Protein AF-M0ME20-F1 (afdb_monomer)

Mean predicted aligned error: 11.48 Å

InterPro domains:
  IPR049251 Domain of unknown function DUF6884 [PF21818] (11-166)

Structure (mmCIF, N/CA/C/O backbone):
data_AF-M0ME20-F1
#
_entry.id   AF-M0ME20-F1
#
loop_
_atom_site.group_PDB
_atom_site.id
_atom_site.type_symbol
_atom_site.label_atom_id
_atom_site.label_alt_id
_atom_site.label_comp_id
_atom_site.label_asym_id
_atom_site.label_entity_id
_atom_site.label_seq_id
_atom_site.pdbx_PDB_ins_code
_atom_site.Cartn_x
_atom_site.Cartn_y
_atom_site.Cartn_z
_atom_site.occupancy
_atom_site.B_iso_or_equiv
_atom_site.auth_seq_id
_atom_site.auth_comp_id
_atom_site.auth_asym_id
_atom_site.auth_atom_id
_atom_site.pdbx_PDB_model_num
ATOM 1 N N . MET A 1 1 ? -28.579 -17.879 6.505 1.00 38.59 1 MET A N 1
ATOM 2 C CA . MET A 1 1 ? -27.105 -17.838 6.491 1.00 38.59 1 MET A CA 1
ATOM 3 C C . MET A 1 1 ? -26.727 -16.600 7.269 1.00 38.59 1 MET A C 1
ATOM 5 O O . MET A 1 1 ? -27.310 -15.562 6.978 1.00 38.59 1 MET A O 1
ATOM 9 N N . SER A 1 2 ? -25.891 -16.722 8.303 1.00 47.97 2 SER A N 1
ATOM 10 C CA . SER A 1 2 ? -25.304 -15.519 8.900 1.00 47.97 2 SER A CA 1
ATOM 11 C C . SER A 1 2 ? -24.392 -14.916 7.843 1.00 47.97 2 SER A C 1
ATOM 13 O O . SER A 1 2 ? -23.660 -15.668 7.202 1.00 47.97 2 SER A O 1
ATOM 15 N N . GLN A 1 3 ? -24.475 -13.610 7.615 1.00 53.59 3 GLN A N 1
ATOM 16 C CA . GLN A 1 3 ? -23.388 -12.931 6.920 1.00 53.59 3 GLN A CA 1
ATOM 17 C C . GLN A 1 3 ? -22.253 -12.871 7.938 1.00 53.59 3 GLN A C 1
ATOM 19 O O . GLN A 1 3 ? -22.462 -12.335 9.026 1.00 53.59 3 GLN A O 1
ATOM 24 N N . THR A 1 4 ? -21.118 -13.501 7.642 1.00 63.12 4 THR A N 1
ATOM 25 C CA . THR A 1 4 ? -19.897 -13.270 8.416 1.00 63.12 4 THR A CA 1
ATOM 26 C C . THR A 1 4 ? -19.524 -11.808 8.211 1.00 63.12 4 THR A C 1
ATOM 28 O O . THR A 1 4 ? -19.475 -11.346 7.070 1.00 63.12 4 THR A O 1
ATOM 31 N N . GLU A 1 5 ? -19.348 -11.062 9.296 1.00 77.12 5 GLU A N 1
ATOM 32 C CA . GLU A 1 5 ? -18.933 -9.666 9.210 1.00 77.12 5 GLU A CA 1
ATOM 33 C C . GLU A 1 5 ? -17.479 -9.651 8.712 1.00 77.12 5 GLU A C 1
ATOM 35 O O . GLU A 1 5 ? -16.600 -10.217 9.352 1.00 77.12 5 GLU A O 1
ATOM 40 N N . ARG A 1 6 ? -17.242 -9.094 7.516 1.00 83.69 6 ARG A N 1
ATOM 41 C CA . ARG A 1 6 ? -15.898 -8.966 6.935 1.00 83.69 6 ARG A CA 1
ATOM 42 C C . ARG A 1 6 ? -15.192 -7.777 7.595 1.00 83.69 6 ARG A C 1
ATOM 44 O O . ARG A 1 6 ? -15.559 -6.631 7.336 1.00 83.69 6 ARG A O 1
ATOM 51 N N . THR A 1 7 ? -14.220 -8.049 8.458 1.00 89.25 7 THR A N 1
ATOM 52 C CA . THR A 1 7 ? -13.581 -7.061 9.351 1.00 89.25 7 THR A CA 1
ATOM 53 C C . THR A 1 7 ? -12.099 -6.830 9.064 1.00 89.25 7 THR A C 1
ATOM 55 O O . THR A 1 7 ? -11.618 -5.725 9.311 1.00 89.25 7 THR A O 1
ATOM 58 N N . GLU A 1 8 ? -11.383 -7.806 8.492 1.00 94.00 8 GLU A N 1
ATOM 59 C CA . GLU A 1 8 ? -9.928 -7.705 8.313 1.00 94.00 8 GLU A CA 1
ATOM 60 C C . GLU A 1 8 ? -9.544 -6.599 7.310 1.00 94.00 8 GLU A C 1
ATOM 62 O O . GLU A 1 8 ? -10.038 -6.541 6.176 1.00 94.00 8 GLU A O 1
ATOM 67 N N . THR A 1 9 ? -8.628 -5.725 7.730 1.00 96.19 9 THR A N 1
ATOM 68 C CA . THR A 1 9 ? -8.098 -4.589 6.973 1.00 96.19 9 THR A CA 1
ATOM 69 C C . THR A 1 9 ? -6.652 -4.847 6.539 1.00 96.19 9 THR A C 1
ATOM 71 O O . THR A 1 9 ? -5.738 -4.992 7.354 1.00 96.19 9 THR A O 1
ATOM 74 N N . THR A 1 10 ? -6.421 -4.849 5.224 1.00 96.94 10 THR A N 1
ATOM 75 C CA . THR A 1 10 ? -5.081 -4.891 4.614 1.00 96.94 10 THR A CA 1
ATOM 76 C C . THR A 1 10 ? -4.660 -3.495 4.142 1.00 96.94 10 THR A C 1
ATOM 78 O O . THR A 1 10 ? -5.413 -2.821 3.445 1.00 96.94 10 THR A O 1
ATOM 81 N N . VAL A 1 11 ? -3.441 -3.049 4.453 1.00 98.44 11 VAL A N 1
ATOM 82 C CA . VAL A 1 11 ? -2.916 -1.745 3.995 1.00 98.44 11 VAL A CA 1
ATOM 83 C C . VAL A 1 11 ? -1.743 -1.930 3.026 1.00 98.44 11 VAL A C 1
ATOM 85 O O . VAL A 1 11 ? -0.746 -2.572 3.354 1.00 98.44 11 VAL A O 1
ATOM 88 N N . LEU A 1 12 ? -1.821 -1.336 1.831 1.00 98.06 12 LEU A N 1
ATOM 89 C CA . LEU A 1 12 ? -0.737 -1.348 0.842 1.00 98.06 12 LEU A CA 1
ATOM 90 C C . LEU A 1 12 ? -0.057 0.023 0.782 1.00 98.06 12 LEU A C 1
ATOM 92 O O . LEU A 1 12 ? -0.640 1.014 0.343 1.00 98.06 12 LEU A O 1
ATOM 96 N N . VAL A 1 13 ? 1.201 0.096 1.219 1.00 98.00 13 VAL A N 1
ATOM 97 C CA . VAL A 1 13 ? 1.956 1.351 1.334 1.00 98.00 13 VAL A CA 1
ATOM 98 C C . VAL A 1 13 ? 2.896 1.527 0.144 1.00 98.00 13 VAL A C 1
ATOM 100 O O . VAL A 1 13 ? 3.892 0.821 0.033 1.00 98.00 13 VAL A O 1
ATOM 103 N N . GLY A 1 14 ? 2.644 2.515 -0.720 1.00 96.06 14 GLY A N 1
ATOM 104 C CA . GLY A 1 14 ? 3.546 2.842 -1.835 1.00 96.06 14 GLY A CA 1
ATOM 105 C C . GLY A 1 14 ? 4.965 3.178 -1.359 1.00 96.06 14 GLY A C 1
ATOM 106 O O . GLY A 1 14 ? 5.128 3.977 -0.427 1.00 96.06 14 GLY A O 1
ATOM 107 N N . CYS A 1 15 ? 5.982 2.586 -1.990 1.00 91.94 15 CYS A N 1
ATOM 108 C CA . CYS A 1 15 ? 7.374 2.709 -1.560 1.00 91.94 15 CYS A CA 1
ATOM 109 C C . CYS A 1 15 ? 7.922 4.150 -1.636 1.00 91.94 15 CYS A C 1
ATOM 111 O O . CYS A 1 15 ? 7.434 4.995 -2.389 1.00 91.94 15 CYS A O 1
ATOM 113 N N . GLY A 1 16 ? 8.955 4.444 -0.841 1.00 88.69 16 GLY A N 1
ATOM 114 C CA . GLY A 1 16 ? 9.603 5.760 -0.791 1.00 88.69 16 GLY A CA 1
ATOM 115 C C . GLY A 1 16 ? 10.781 5.917 -1.761 1.00 88.69 16 GLY A C 1
ATOM 116 O O . GLY A 1 16 ? 11.438 4.943 -2.134 1.00 88.69 16 GLY A O 1
ATOM 117 N N . ALA A 1 17 ? 11.085 7.164 -2.132 1.00 88.81 17 ALA A N 1
ATOM 118 C CA . ALA A 1 17 ? 12.293 7.498 -2.890 1.00 88.81 17 ALA A CA 1
ATOM 119 C C . ALA A 1 17 ? 13.554 7.396 -2.012 1.00 88.81 17 ALA A C 1
ATOM 121 O O . ALA A 1 17 ? 14.473 6.646 -2.343 1.00 88.81 17 ALA A O 1
ATOM 122 N N . GLU A 1 18 ? 13.560 8.097 -0.871 1.00 91.62 18 GLU A N 1
ATOM 123 C CA . GLU A 1 18 ? 14.653 8.096 0.110 1.00 91.62 18 GLU A CA 1
ATOM 124 C C . GLU A 1 18 ? 14.764 6.739 0.817 1.00 91.62 18 GLU A C 1
ATOM 126 O O . GLU A 1 18 ? 13.768 6.233 1.346 1.00 91.62 18 GLU A O 1
ATOM 131 N N . LYS A 1 19 ? 15.970 6.155 0.833 1.00 93.62 19 LYS A N 1
ATOM 132 C CA . LYS A 1 19 ? 16.239 4.818 1.381 1.00 93.62 19 LYS A CA 1
ATOM 133 C C . LYS A 1 19 ? 17.525 4.779 2.211 1.00 93.62 19 LYS A C 1
ATOM 135 O O . LYS A 1 19 ? 18.442 5.568 1.996 1.00 93.62 19 LYS A O 1
ATOM 140 N N . GLN A 1 20 ? 17.606 3.814 3.124 1.00 94.94 20 GLN A N 1
ATOM 141 C CA . GLN A 1 20 ? 18.818 3.479 3.873 1.00 94.94 20 GLN A CA 1
ATOM 142 C C . GLN A 1 20 ? 19.947 3.004 2.949 1.00 94.94 20 GLN A C 1
ATOM 144 O O . GLN A 1 20 ? 19.710 2.382 1.920 1.00 94.94 20 GLN A O 1
ATOM 149 N N . ASN A 1 21 ? 21.199 3.206 3.362 1.00 94.19 21 ASN A N 1
ATOM 150 C CA . ASN A 1 21 ? 22.380 2.826 2.571 1.00 94.19 21 ASN A CA 1
ATOM 151 C C . ASN A 1 21 ? 22.796 1.344 2.713 1.00 94.19 21 ASN A C 1
ATOM 153 O O . ASN A 1 21 ? 23.845 0.946 2.207 1.00 94.19 21 ASN A O 1
ATOM 157 N N . SER A 1 22 ? 22.031 0.519 3.435 1.00 93.75 22 SER A N 1
ATOM 158 C CA . SER A 1 22 ? 22.386 -0.873 3.746 1.00 93.75 22 SER A CA 1
ATOM 159 C C . SER A 1 22 ? 21.154 -1.793 3.836 1.00 93.75 22 SER A C 1
ATOM 161 O O . SER A 1 22 ? 20.034 -1.298 3.970 1.00 93.75 22 SER A O 1
ATOM 163 N N . PRO A 1 23 ? 21.320 -3.132 3.740 1.00 95.19 23 PRO A N 1
ATOM 164 C CA . PRO A 1 23 ? 20.192 -4.065 3.716 1.00 95.19 23 PRO A CA 1
ATOM 165 C C . PRO A 1 23 ? 19.496 -4.189 5.079 1.00 95.19 23 PRO A C 1
ATOM 167 O O . PRO A 1 23 ? 20.094 -4.680 6.046 1.00 95.19 23 PRO A O 1
ATOM 170 N N . THR A 1 24 ? 18.219 -3.817 5.125 1.00 96.31 24 THR A N 1
ATOM 171 C CA . THR A 1 24 ? 17.404 -3.633 6.340 1.00 96.31 24 THR A CA 1
ATOM 172 C C . THR A 1 24 ? 15.967 -4.146 6.099 1.00 96.31 24 THR A C 1
ATOM 174 O O . THR A 1 24 ? 15.623 -4.369 4.936 1.00 96.31 24 THR A O 1
ATOM 177 N N . PRO A 1 25 ? 15.119 -4.384 7.121 1.00 97.19 25 PRO A N 1
ATOM 178 C CA . PRO A 1 25 ? 13.713 -4.738 6.900 1.00 97.19 25 PRO A CA 1
ATOM 179 C C . PRO A 1 25 ? 12.978 -3.684 6.060 1.00 97.19 25 PRO A C 1
ATOM 181 O O . PRO A 1 25 ? 13.213 -2.488 6.228 1.00 97.19 25 PRO A O 1
ATOM 184 N N . ALA A 1 26 ? 12.080 -4.099 5.167 1.00 96.00 26 ALA A N 1
ATOM 185 C CA . ALA A 1 26 ? 11.414 -3.218 4.205 1.00 96.00 26 ALA A CA 1
ATOM 186 C C . ALA A 1 26 ? 10.667 -2.041 4.865 1.00 96.00 26 ALA A C 1
ATOM 188 O O . ALA A 1 26 ? 10.682 -0.931 4.332 1.00 96.00 26 ALA A O 1
ATOM 189 N N . ARG A 1 27 ? 10.094 -2.243 6.059 1.00 96.81 27 ARG A N 1
ATOM 190 C CA . ARG A 1 27 ? 9.461 -1.182 6.871 1.00 96.81 27 ARG A CA 1
ATOM 191 C C . ARG A 1 27 ? 10.423 -0.096 7.372 1.00 96.81 27 ARG A C 1
ATOM 193 O O . ARG A 1 27 ? 9.989 1.010 7.684 1.00 96.81 27 ARG A O 1
ATOM 200 N N . ASP A 1 28 ? 11.708 -0.426 7.480 1.00 96.88 28 ASP A N 1
ATOM 201 C CA . ASP A 1 28 ? 12.794 0.430 7.973 1.00 96.88 28 ASP A CA 1
ATOM 202 C C . ASP A 1 28 ? 13.692 0.934 6.821 1.00 96.88 28 ASP A C 1
ATOM 204 O O . ASP A 1 28 ? 14.620 1.715 7.045 1.00 96.88 28 ASP A O 1
ATOM 208 N N . LEU A 1 29 ? 13.441 0.478 5.583 1.00 96.31 29 LEU A N 1
ATOM 209 C CA . LEU A 1 29 ? 14.234 0.820 4.401 1.00 96.31 29 LEU A CA 1
ATOM 210 C C . LEU A 1 29 ? 14.020 2.265 3.961 1.00 96.31 29 LEU A C 1
ATOM 212 O O . LEU A 1 29 ? 14.987 2.903 3.560 1.00 96.31 29 LEU A O 1
ATOM 216 N N . TYR A 1 30 ? 12.791 2.776 4.017 1.00 95.19 30 TYR A N 1
ATOM 217 C CA . TYR A 1 30 ? 12.439 4.089 3.477 1.00 95.19 30 TYR A CA 1
ATOM 218 C C . TYR A 1 30 ? 12.461 5.155 4.573 1.00 95.19 30 TYR A C 1
ATOM 220 O O . TYR A 1 30 ? 11.796 5.025 5.599 1.00 95.19 30 TYR A O 1
ATOM 228 N N . THR A 1 31 ? 13.238 6.216 4.364 1.00 95.06 31 THR A N 1
ATOM 229 C CA . THR A 1 31 ? 13.628 7.136 5.447 1.00 95.06 31 THR A CA 1
ATOM 230 C C . THR A 1 31 ? 12.821 8.429 5.507 1.00 95.06 31 THR A C 1
ATOM 232 O O . THR A 1 31 ? 12.980 9.185 6.463 1.00 95.06 31 THR A O 1
ATOM 235 N N . SER A 1 32 ? 11.962 8.700 4.520 1.00 96.00 32 SER A N 1
ATOM 236 C CA . SER A 1 32 ? 11.167 9.931 4.480 1.00 96.00 32 SER A CA 1
ATOM 237 C C . SER A 1 32 ? 10.105 9.957 5.585 1.00 96.00 32 SER A C 1
ATOM 239 O O . SER A 1 32 ? 9.450 8.950 5.864 1.00 96.00 32 SER A O 1
ATOM 241 N N . SER A 1 33 ? 9.872 11.127 6.186 1.00 95.81 33 SER A N 1
ATOM 242 C CA . SER A 1 33 ? 8.838 11.306 7.222 1.00 95.81 33 SER A CA 1
ATOM 243 C C . SER A 1 33 ? 7.431 10.970 6.715 1.00 95.81 33 SER A C 1
ATOM 245 O O . SER A 1 33 ? 6.615 10.416 7.446 1.00 95.81 33 SER A O 1
ATOM 247 N N . TYR A 1 34 ? 7.155 11.237 5.436 1.00 96.19 34 TYR A N 1
ATOM 248 C CA . TYR A 1 34 ? 5.895 10.867 4.795 1.00 96.19 34 TYR A CA 1
ATOM 249 C C . TYR A 1 34 ? 5.722 9.342 4.685 1.00 96.19 34 TYR A C 1
ATOM 251 O O . TYR A 1 34 ? 4.633 8.839 4.951 1.00 96.19 34 TYR A O 1
ATOM 259 N N . PHE A 1 35 ? 6.778 8.576 4.369 1.00 96.69 35 PHE A N 1
ATOM 260 C CA . PHE A 1 35 ? 6.692 7.113 4.438 1.00 96.69 35 PHE A CA 1
ATOM 261 C C . PHE A 1 35 ? 6.485 6.636 5.879 1.00 96.69 35 PHE A C 1
ATOM 263 O O . PHE A 1 35 ? 5.632 5.784 6.109 1.00 96.69 35 PHE A O 1
ATOM 270 N N . GLN A 1 36 ? 7.205 7.216 6.846 1.00 97.31 36 GLN A N 1
ATOM 271 C CA . GLN A 1 36 ? 7.045 6.886 8.266 1.00 97.31 36 GLN A CA 1
ATOM 272 C C . GLN A 1 36 ? 5.598 7.095 8.737 1.00 97.31 36 GLN A C 1
ATOM 274 O O . GLN A 1 36 ? 5.057 6.202 9.377 1.00 97.31 36 GLN A O 1
ATOM 279 N N . LYS A 1 37 ? 4.926 8.187 8.337 1.00 98.00 37 LYS A N 1
ATOM 280 C CA . LYS A 1 37 ? 3.515 8.427 8.695 1.00 98.00 37 LYS A CA 1
ATOM 281 C C . LYS A 1 37 ? 2.542 7.438 8.038 1.00 98.00 37 LYS A C 1
ATOM 283 O O . LYS A 1 37 ? 1.581 7.012 8.669 1.00 98.00 37 LYS A O 1
ATOM 288 N N . LYS A 1 38 ? 2.799 7.020 6.790 1.00 98.12 38 LYS A N 1
ATOM 289 C CA . LYS A 1 38 ? 2.014 5.953 6.135 1.00 98.12 38 LYS A CA 1
ATOM 290 C C . LYS A 1 38 ? 2.229 4.586 6.787 1.00 98.12 38 LYS A C 1
ATOM 292 O O . LYS A 1 38 ? 1.290 3.805 6.872 1.00 98.12 38 LYS A O 1
ATOM 297 N N . ARG A 1 39 ? 3.452 4.302 7.243 1.00 98.19 39 ARG A N 1
ATOM 298 C CA . ARG A 1 39 ? 3.770 3.105 8.025 1.00 98.19 39 ARG A CA 1
ATOM 299 C C . ARG A 1 39 ? 3.076 3.131 9.385 1.00 98.19 39 ARG A C 1
ATOM 301 O O . ARG A 1 39 ? 2.505 2.121 9.753 1.00 98.19 39 ARG A O 1
ATOM 308 N N . GLU A 1 40 ? 3.104 4.256 10.094 1.00 98.31 40 GLU A N 1
ATOM 309 C CA . GLU A 1 40 ? 2.407 4.446 11.374 1.00 98.31 40 GLU A CA 1
ATOM 310 C C . GLU A 1 40 ? 0.911 4.133 11.216 1.00 98.31 40 GLU A C 1
ATOM 312 O O . GLU A 1 40 ? 0.386 3.285 11.926 1.00 98.31 40 GLU A O 1
ATOM 317 N N . TYR A 1 41 ? 0.257 4.692 10.189 1.00 98.50 41 TYR A N 1
ATOM 318 C CA . TYR A 1 41 ? -1.116 4.319 9.831 1.00 98.50 41 TYR A CA 1
ATOM 319 C C . TYR A 1 41 ? -1.262 2.815 9.570 1.00 98.50 41 TYR A C 1
ATOM 321 O O . TYR A 1 41 ? -2.170 2.187 10.100 1.00 98.50 41 TYR A O 1
ATOM 329 N N . ALA A 1 42 ? -0.388 2.221 8.755 1.00 98.06 42 ALA A N 1
ATOM 330 C CA . ALA A 1 42 ? -0.483 0.808 8.395 1.00 98.06 42 ALA A CA 1
ATOM 331 C C . ALA A 1 42 ? -0.258 -0.140 9.589 1.00 98.06 42 ALA A C 1
ATOM 333 O O . ALA A 1 42 ? -0.904 -1.179 9.662 1.00 98.06 42 ALA A O 1
ATOM 334 N N . GLU A 1 43 ? 0.625 0.222 10.525 1.00 97.38 43 GLU A N 1
ATOM 335 C CA . GLU A 1 43 ? 0.902 -0.532 11.752 1.00 97.38 43 GLU A CA 1
ATOM 336 C C . GLU A 1 43 ? -0.186 -0.330 12.825 1.00 97.38 43 GLU A C 1
ATOM 338 O O . GLU A 1 43 ? -0.379 -1.242 13.631 1.00 97.38 43 GLU A O 1
ATOM 343 N N . THR A 1 44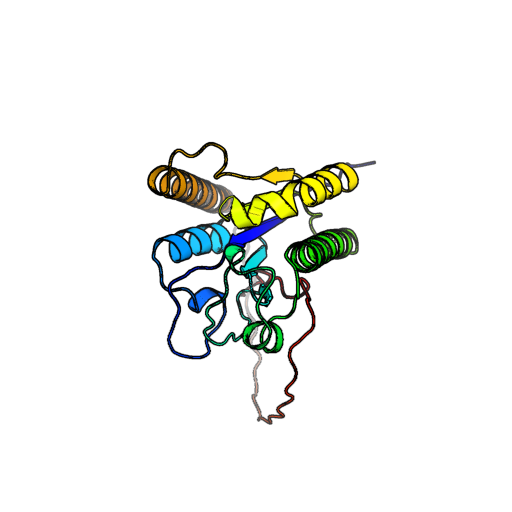 ? -0.903 0.805 12.844 1.00 97.19 44 THR A N 1
ATOM 344 C CA . THR A 1 44 ? -1.992 1.096 13.804 1.00 97.19 44 THR A CA 1
ATOM 345 C C . THR A 1 44 ? -3.375 0.648 13.318 1.00 97.19 44 THR A C 1
ATOM 347 O O . THR A 1 44 ? -4.127 0.082 14.103 1.00 97.19 44 THR A O 1
ATOM 350 N N . VAL A 1 45 ? -3.719 0.906 12.051 1.00 96.69 45 VAL A N 1
ATOM 351 C CA . VAL A 1 45 ? -5.080 0.750 11.491 1.00 96.69 45 VAL A CA 1
ATOM 352 C C . VAL A 1 45 ? -5.264 -0.566 10.726 1.00 96.69 45 VAL A C 1
ATOM 354 O O . VAL A 1 45 ? -6.391 -1.026 10.568 1.00 96.69 45 VAL A O 1
ATOM 357 N N . GLY A 1 46 ? -4.183 -1.159 10.213 1.00 95.88 46 GLY A N 1
ATOM 358 C CA . GLY A 1 46 ? -4.233 -2.428 9.492 1.00 95.88 46 GLY A CA 1
ATOM 359 C C . GLY A 1 46 ? -3.964 -3.626 10.397 1.00 95.88 46 GLY A C 1
ATOM 360 O O . GLY A 1 46 ? -2.961 -3.656 11.110 1.00 95.88 46 GLY A O 1
ATOM 361 N N . ASP A 1 47 ? -4.788 -4.666 10.277 1.00 94.75 47 ASP A N 1
ATOM 362 C CA . ASP A 1 47 ? -4.489 -6.004 10.811 1.00 94.75 47 ASP A CA 1
ATOM 363 C C . ASP A 1 47 ? -3.283 -6.624 10.088 1.00 94.75 47 ASP A C 1
ATOM 365 O O . ASP A 1 47 ? -2.529 -7.431 10.635 1.00 94.75 47 ASP A O 1
ATOM 369 N N . SER A 1 48 ? -3.083 -6.202 8.836 1.00 94.69 48 SER A N 1
ATOM 370 C CA . SER A 1 48 ? -2.005 -6.639 7.961 1.00 94.69 48 SER A CA 1
ATOM 371 C C . SER A 1 48 ? -1.582 -5.531 6.994 1.00 94.69 48 SER A C 1
ATOM 373 O O . SER A 1 48 ? -2.391 -4.703 6.573 1.00 94.69 48 SER A O 1
ATOM 375 N N . TRP A 1 49 ? -0.302 -5.495 6.610 1.00 97.62 49 TRP A N 1
ATOM 376 C CA . TRP A 1 49 ? 0.178 -4.525 5.624 1.00 97.62 49 TRP A CA 1
ATOM 377 C C . TRP A 1 49 ? 1.409 -4.991 4.846 1.00 97.62 49 TRP A C 1
ATOM 379 O O . TRP A 1 49 ? 2.166 -5.849 5.303 1.00 97.62 49 TRP A O 1
ATOM 389 N N . ALA A 1 50 ? 1.611 -4.402 3.666 1.00 97.56 50 ALA A N 1
ATOM 390 C CA . ALA A 1 50 ? 2.762 -4.639 2.796 1.00 97.56 50 ALA A CA 1
ATOM 391 C C . ALA A 1 50 ? 3.223 -3.341 2.110 1.00 97.56 50 ALA A C 1
ATOM 393 O O . ALA A 1 50 ? 2.465 -2.376 1.981 1.00 97.56 50 ALA A O 1
ATOM 394 N N . ILE A 1 51 ? 4.478 -3.308 1.654 1.00 97.38 51 ILE A N 1
ATOM 395 C CA . ILE A 1 51 ? 5.021 -2.198 0.868 1.00 97.38 51 ILE A CA 1
ATOM 396 C C . ILE A 1 51 ? 4.844 -2.512 -0.617 1.00 97.38 51 ILE A C 1
ATOM 398 O O . ILE A 1 51 ? 5.424 -3.469 -1.125 1.00 97.38 51 ILE A O 1
ATOM 402 N N . LEU A 1 52 ? 4.119 -1.650 -1.322 1.00 95.75 52 LEU A N 1
ATOM 403 C CA . LEU A 1 52 ? 3.954 -1.688 -2.768 1.00 95.75 52 LEU A CA 1
ATOM 404 C C . LEU A 1 52 ? 5.208 -1.088 -3.435 1.00 95.75 52 LEU A C 1
ATOM 406 O O . LEU A 1 52 ? 5.441 0.124 -3.394 1.00 95.75 52 LEU A O 1
ATOM 410 N N . SER A 1 53 ? 6.059 -1.958 -3.976 1.00 94.06 53 SER A N 1
ATOM 411 C CA . SER A 1 53 ? 7.387 -1.680 -4.526 1.00 94.06 53 SER A CA 1
ATOM 412 C C . SER A 1 53 ? 7.388 -1.776 -6.049 1.00 94.06 53 SER A C 1
ATOM 414 O O . SER A 1 53 ? 6.987 -2.787 -6.614 1.00 94.06 53 SER A O 1
ATOM 416 N N . ALA A 1 54 ? 7.941 -0.768 -6.725 1.00 90.56 54 ALA A N 1
ATOM 417 C CA . ALA A 1 54 ? 8.134 -0.823 -8.175 1.00 90.56 54 ALA A CA 1
ATOM 418 C C . ALA A 1 54 ? 9.085 -1.938 -8.649 1.00 90.56 54 ALA A C 1
ATOM 420 O O . ALA A 1 54 ? 8.993 -2.349 -9.799 1.00 90.56 54 ALA A O 1
ATOM 421 N N . LEU A 1 55 ? 10.007 -2.409 -7.798 1.00 89.69 55 LEU A N 1
ATOM 422 C CA . LEU A 1 55 ? 11.014 -3.405 -8.186 1.00 89.69 55 LEU A CA 1
ATOM 423 C C . LEU A 1 55 ? 10.600 -4.845 -7.855 1.00 89.69 55 LEU A C 1
ATOM 425 O O . LEU A 1 55 ? 10.923 -5.756 -8.610 1.00 89.69 55 LEU A O 1
ATOM 429 N N . TYR A 1 56 ? 9.925 -5.017 -6.716 1.00 90.06 56 TYR A N 1
ATOM 430 C CA . TYR A 1 56 ? 9.642 -6.310 -6.078 1.00 90.06 56 TYR A CA 1
ATOM 431 C C . TYR A 1 56 ? 8.139 -6.611 -5.948 1.00 90.06 56 TYR A C 1
ATOM 433 O O . TYR A 1 56 ? 7.750 -7.427 -5.119 1.00 90.06 56 TYR A O 1
ATOM 441 N N . GLY A 1 57 ? 7.273 -5.856 -6.635 1.00 91.94 57 GLY A N 1
ATOM 442 C CA . GLY A 1 57 ? 5.823 -5.998 -6.503 1.00 91.94 57 GLY A CA 1
ATOM 443 C C . GLY A 1 57 ? 5.363 -5.618 -5.096 1.00 91.94 57 GLY A C 1
ATOM 444 O O . GLY A 1 57 ? 5.177 -4.441 -4.780 1.00 91.94 57 GLY A O 1
ATOM 445 N N . SER A 1 58 ? 5.209 -6.611 -4.227 1.00 93.19 58 SER A N 1
ATOM 446 C CA . SER A 1 58 ? 4.835 -6.450 -2.824 1.00 93.19 58 SER A CA 1
ATOM 447 C C . SER A 1 58 ? 5.916 -6.979 -1.879 1.00 93.19 58 SER A C 1
ATOM 449 O O . SER A 1 58 ? 6.303 -8.143 -1.949 1.00 93.19 58 SER A O 1
ATOM 451 N N . LEU A 1 59 ? 6.353 -6.156 -0.925 1.00 93.62 59 LEU A N 1
ATOM 452 C CA . LEU A 1 59 ? 7.278 -6.561 0.136 1.00 93.62 59 LEU A CA 1
ATOM 453 C C . LEU A 1 59 ? 6.561 -6.670 1.482 1.00 93.62 59 LEU A C 1
ATOM 455 O O . LEU A 1 59 ? 6.017 -5.682 1.980 1.00 93.62 59 LEU A O 1
ATOM 459 N N . ALA A 1 60 ? 6.667 -7.830 2.129 1.00 94.94 60 ALA A N 1
ATOM 460 C CA . ALA A 1 60 ? 6.324 -7.965 3.540 1.00 94.94 60 ALA A CA 1
ATOM 461 C C . ALA A 1 60 ? 7.196 -7.027 4.417 1.00 94.94 60 ALA A C 1
ATOM 463 O O . ALA A 1 60 ? 8.395 -6.879 4.151 1.00 94.94 60 ALA A O 1
ATOM 464 N N . PRO A 1 61 ? 6.657 -6.420 5.495 1.00 96.25 61 PRO A N 1
ATOM 465 C CA . PRO A 1 61 ? 7.365 -5.433 6.322 1.00 96.25 61 PRO A CA 1
ATOM 466 C C . PRO A 1 61 ? 8.720 -5.892 6.878 1.00 96.25 61 PRO A C 1
ATOM 468 O O . PRO A 1 61 ? 9.636 -5.079 7.028 1.00 96.25 61 PRO A O 1
ATOM 471 N N . GLN A 1 62 ? 8.852 -7.192 7.169 1.00 96.38 62 GLN A N 1
ATOM 472 C CA . GLN A 1 62 ? 10.057 -7.798 7.746 1.00 96.38 62 GLN A CA 1
ATOM 473 C C . GLN A 1 62 ? 11.091 -8.244 6.695 1.00 96.38 62 GLN A C 1
ATOM 475 O O . GLN A 1 62 ? 12.218 -8.587 7.059 1.00 96.38 62 GLN A O 1
ATOM 480 N N . SER A 1 63 ? 10.746 -8.234 5.400 1.00 94.50 63 SER A N 1
ATOM 481 C CA . SER A 1 63 ? 11.636 -8.671 4.317 1.00 94.50 63 SER A CA 1
ATOM 482 C C . SER A 1 63 ? 12.928 -7.863 4.312 1.00 94.50 63 SER A C 1
ATOM 484 O O . SER A 1 63 ? 12.900 -6.633 4.272 1.00 94.50 63 SER A O 1
ATOM 486 N N . ARG A 1 64 ? 14.082 -8.538 4.358 1.00 95.62 64 ARG A N 1
ATOM 487 C CA . ARG A 1 64 ? 15.387 -7.866 4.399 1.00 95.62 64 ARG A CA 1
ATOM 488 C C . ARG A 1 64 ? 15.807 -7.413 3.001 1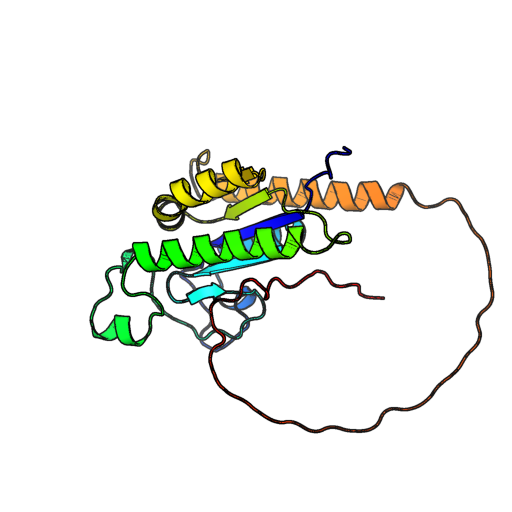.00 95.62 64 ARG A C 1
ATOM 490 O O . ARG A 1 64 ? 16.452 -8.155 2.262 1.00 95.62 64 ARG A O 1
ATOM 497 N N . THR A 1 65 ? 15.487 -6.171 2.674 1.00 93.56 65 THR A N 1
ATOM 498 C CA . THR A 1 65 ? 15.613 -5.609 1.328 1.00 93.56 65 THR A CA 1
ATOM 499 C C . THR A 1 65 ? 16.864 -4.734 1.202 1.00 93.56 65 THR A C 1
ATOM 501 O O . THR A 1 65 ? 17.252 -4.022 2.131 1.00 93.56 65 THR A O 1
ATOM 504 N N . ARG A 1 66 ? 17.542 -4.803 0.048 1.00 92.19 66 ARG A N 1
ATOM 505 C CA . ARG A 1 66 ? 18.672 -3.918 -0.292 1.00 92.19 66 ARG A CA 1
ATOM 506 C C . ARG A 1 66 ? 18.138 -2.588 -0.843 1.00 92.19 66 ARG A C 1
ATOM 508 O O . ARG A 1 66 ? 17.089 -2.604 -1.481 1.00 92.19 66 ARG A O 1
ATOM 515 N N . PRO A 1 67 ? 18.834 -1.451 -0.665 1.00 90.56 67 PRO A N 1
ATOM 516 C CA . PRO A 1 67 ? 18.473 -0.237 -1.387 1.00 90.56 67 PRO A CA 1
ATOM 517 C C . PRO A 1 67 ? 18.534 -0.450 -2.899 1.00 90.56 67 PRO A C 1
ATOM 519 O O . PRO A 1 67 ? 19.420 -1.137 -3.410 1.00 90.56 67 PRO A O 1
ATOM 522 N N . TYR A 1 68 ? 17.583 0.169 -3.587 1.00 89.31 68 TYR A N 1
ATOM 523 C CA . TYR A 1 68 ? 17.408 0.118 -5.030 1.00 89.31 68 TYR A CA 1
ATOM 524 C C . TYR A 1 68 ? 16.868 1.461 -5.533 1.00 89.31 68 TYR A C 1
ATOM 526 O O . TYR A 1 68 ? 16.301 2.241 -4.757 1.00 89.31 68 TYR A O 1
ATOM 534 N N . ASP A 1 69 ? 17.026 1.716 -6.827 1.00 86.88 69 ASP A N 1
ATOM 535 C CA . ASP A 1 69 ? 16.587 2.946 -7.482 1.00 86.88 69 ASP A CA 1
ATOM 536 C C . ASP A 1 69 ? 15.822 2.585 -8.759 1.00 86.88 69 ASP A C 1
ATOM 538 O O . ASP A 1 69 ? 16.397 2.496 -9.833 1.00 86.88 69 ASP A O 1
ATOM 542 N N . VAL A 1 70 ? 14.545 2.237 -8.576 1.00 84.88 70 VAL A N 1
ATOM 543 C CA . VAL A 1 70 ? 13.560 1.938 -9.626 1.00 84.88 70 VAL A CA 1
ATOM 544 C C . VAL A 1 70 ? 12.203 2.438 -9.136 1.00 84.88 70 VAL A C 1
ATOM 546 O O . VAL A 1 70 ? 11.847 2.264 -7.963 1.00 84.88 70 VAL A O 1
ATOM 549 N N . THR A 1 71 ? 11.446 3.057 -10.032 1.00 86.19 71 THR A N 1
ATOM 550 C CA . THR A 1 71 ? 10.103 3.596 -9.822 1.00 86.19 71 THR A CA 1
ATOM 551 C C . THR A 1 71 ? 9.148 3.070 -10.896 1.00 86.19 71 THR A C 1
ATOM 553 O O . THR A 1 71 ? 9.568 2.649 -11.969 1.00 86.19 71 THR A O 1
ATOM 556 N N . ILE A 1 72 ? 7.832 3.151 -10.661 1.00 84.88 72 ILE A N 1
ATOM 557 C CA . ILE A 1 72 ? 6.831 2.766 -11.678 1.00 84.88 72 ILE A CA 1
ATOM 558 C C . ILE A 1 72 ? 6.963 3.603 -12.968 1.00 84.88 72 ILE A C 1
ATOM 560 O O . ILE A 1 72 ? 6.548 3.170 -14.033 1.00 84.88 72 ILE A O 1
ATOM 564 N N . SER A 1 73 ? 7.569 4.797 -12.899 1.00 83.69 73 SER A N 1
ATOM 565 C CA . SER A 1 73 ? 7.749 5.668 -14.075 1.00 83.69 73 SER A CA 1
ATOM 566 C C . SER A 1 73 ? 8.877 5.246 -15.007 1.00 83.69 73 SER A C 1
ATOM 568 O O . SER A 1 73 ? 8.965 5.800 -16.099 1.00 83.69 73 SER A O 1
ATOM 570 N N . ASP A 1 74 ? 9.729 4.321 -14.570 1.00 83.12 74 ASP A N 1
ATOM 571 C CA . ASP A 1 74 ? 10.892 3.874 -15.337 1.00 83.12 74 ASP A CA 1
ATOM 572 C C . ASP A 1 74 ? 10.531 2.681 -16.242 1.00 83.12 74 ASP A C 1
ATOM 574 O O . ASP A 1 74 ? 11.290 2.305 -17.131 1.00 83.12 74 ASP A O 1
ATOM 578 N N . TYR A 1 75 ? 9.329 2.113 -16.077 1.00 82.19 75 TYR A N 1
ATOM 579 C CA . TYR A 1 75 ? 8.807 1.085 -16.967 1.00 82.19 75 TYR A CA 1
ATOM 580 C C . TYR A 1 75 ? 8.367 1.652 -18.335 1.00 82.19 75 TYR A C 1
ATOM 582 O O . TYR A 1 75 ? 7.758 2.723 -18.396 1.00 82.19 75 TYR A O 1
ATOM 590 N N . PRO A 1 76 ? 8.578 0.909 -19.441 1.00 79.88 76 PRO A N 1
ATOM 591 C CA . PRO A 1 76 ? 9.300 -0.360 -19.514 1.00 79.88 76 PRO A CA 1
ATOM 592 C C . PRO A 1 76 ? 10.809 -0.149 -19.326 1.00 79.88 76 PRO A C 1
ATOM 594 O O . PRO A 1 76 ? 11.428 0.592 -20.086 1.00 79.88 76 PRO A O 1
ATOM 597 N N . LEU A 1 77 ? 11.387 -0.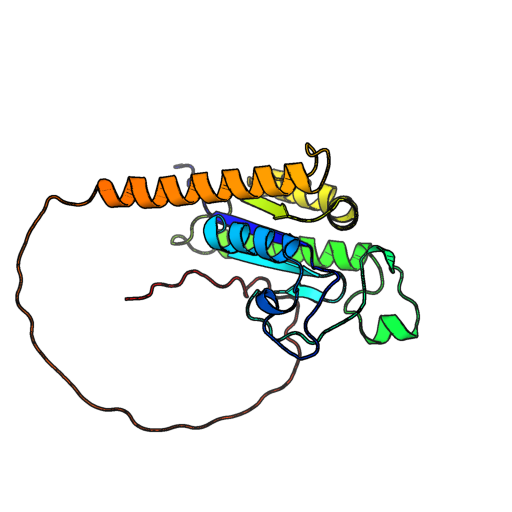863 -18.354 1.00 75.81 77 LEU A N 1
ATOM 598 C CA . LEU A 1 77 ? 12.783 -0.699 -17.939 1.00 75.81 77 LEU A CA 1
ATOM 599 C C . LEU A 1 77 ? 13.756 -0.971 -19.089 1.00 75.81 77 LEU A C 1
ATOM 601 O O . LEU A 1 77 ? 13.449 -1.765 -19.995 1.00 75.81 77 LEU A O 1
ATOM 605 N N . ASP A 1 78 ? 14.934 -0.346 -19.038 1.00 72.25 78 ASP A N 1
ATOM 606 C CA . ASP A 1 78 ? 15.996 -0.609 -20.007 1.00 72.25 78 ASP A CA 1
ATOM 607 C C . ASP A 1 78 ? 16.661 -1.987 -19.790 1.00 72.25 78 ASP A C 1
ATOM 609 O O . ASP A 1 78 ? 16.280 -2.762 -18.911 1.00 72.25 78 ASP A O 1
ATOM 613 N N . VAL A 1 79 ? 17.611 -2.357 -20.653 1.00 64.81 79 VAL A N 1
ATOM 614 C CA . VAL A 1 79 ? 18.231 -3.694 -20.610 1.00 64.81 79 VAL A CA 1
ATOM 615 C C . VAL A 1 79 ? 19.062 -3.914 -19.338 1.00 64.81 79 VAL A C 1
ATOM 617 O O . VAL A 1 79 ? 19.054 -5.024 -18.814 1.00 64.81 79 VAL A O 1
ATOM 620 N N . ASP A 1 80 ? 19.736 -2.882 -18.824 1.00 69.12 80 ASP A N 1
ATOM 621 C CA . ASP A 1 80 ? 20.605 -2.985 -17.644 1.00 69.12 80 ASP A CA 1
ATOM 622 C C . ASP A 1 80 ? 19.792 -2.940 -16.330 1.00 69.12 80 ASP A C 1
ATOM 624 O O . ASP A 1 80 ? 20.227 -3.460 -15.294 1.00 69.12 80 ASP A O 1
ATOM 628 N N . GLU A 1 81 ? 18.605 -2.329 -16.366 1.00 67.25 81 GLU A N 1
ATOM 629 C CA . GLU A 1 81 ? 17.643 -2.281 -15.261 1.00 67.25 81 GLU A CA 1
ATOM 630 C C . GLU A 1 81 ? 16.776 -3.547 -15.168 1.00 67.25 81 GLU A C 1
ATOM 632 O O . GLU A 1 81 ? 16.524 -4.029 -14.060 1.00 67.25 81 GLU A O 1
ATOM 637 N N . ARG A 1 82 ? 16.387 -4.140 -16.310 1.00 62.94 82 ARG A N 1
ATOM 638 C CA . ARG A 1 82 ? 15.633 -5.411 -16.382 1.00 62.94 82 ARG A CA 1
ATOM 639 C C . ARG A 1 82 ? 16.301 -6.552 -15.624 1.00 62.94 82 ARG A C 1
ATOM 641 O O . ARG A 1 82 ? 15.611 -7.287 -14.931 1.00 62.94 82 ARG A O 1
ATOM 648 N N . ASP A 1 83 ? 17.628 -6.661 -15.678 1.00 69.50 83 ASP A N 1
ATOM 649 C CA . ASP A 1 83 ? 18.400 -7.686 -14.953 1.00 69.50 83 ASP A CA 1
ATOM 650 C C . ASP A 1 83 ? 18.260 -7.602 -13.414 1.00 69.50 83 ASP A C 1
ATOM 652 O O . ASP A 1 83 ? 18.731 -8.484 -12.690 1.00 69.50 83 ASP A O 1
ATOM 656 N N . ARG A 1 84 ? 17.657 -6.527 -12.886 1.00 69.75 84 ARG A N 1
ATOM 657 C CA . ARG A 1 84 ? 17.471 -6.280 -11.445 1.00 69.75 84 ARG A CA 1
ATOM 658 C C . ARG A 1 84 ? 16.011 -6.261 -11.011 1.00 69.75 84 ARG A C 1
ATOM 660 O O . ARG A 1 84 ? 15.769 -6.281 -9.803 1.00 69.75 84 ARG A O 1
ATOM 667 N N . ALA A 1 85 ? 15.083 -6.176 -11.957 1.00 76.12 85 ALA A N 1
ATOM 668 C CA . ALA A 1 85 ? 13.655 -6.096 -11.707 1.00 76.12 85 ALA A CA 1
ATOM 669 C C . ALA A 1 85 ? 12.990 -7.461 -11.845 1.00 76.12 85 ALA A C 1
ATOM 671 O O . ALA A 1 85 ? 13.416 -8.308 -12.625 1.00 76.12 85 ALA A O 1
ATOM 672 N N . GLU A 1 86 ? 11.934 -7.668 -11.068 1.00 80.38 86 GLU A N 1
ATOM 673 C CA . GLU A 1 86 ? 11.132 -8.889 -11.128 1.00 80.38 86 GLU A CA 1
ATOM 674 C C . GLU A 1 86 ? 10.136 -8.871 -12.306 1.00 80.38 86 GLU A C 1
ATOM 676 O O . GLU A 1 86 ? 9.746 -9.928 -12.796 1.00 80.38 86 GLU A O 1
ATOM 681 N N . TYR A 1 87 ? 9.807 -7.679 -12.819 1.00 85.44 87 TYR A N 1
ATOM 682 C CA . TYR A 1 87 ? 8.841 -7.446 -13.897 1.00 85.44 87 TYR A CA 1
ATOM 683 C C . TYR A 1 87 ? 9.493 -6.672 -15.044 1.00 85.44 87 TYR A C 1
ATOM 685 O O . TYR A 1 87 ? 10.444 -5.910 -14.846 1.00 85.44 87 TYR A O 1
ATOM 693 N N . ALA A 1 88 ? 8.979 -6.844 -16.259 1.00 83.19 88 ALA A N 1
ATOM 694 C CA . ALA A 1 88 ? 9.512 -6.231 -17.470 1.00 83.19 88 ALA A CA 1
ATOM 695 C C . ALA A 1 88 ? 8.610 -5.095 -18.005 1.00 83.19 88 ALA A C 1
ATOM 697 O O . ALA A 1 88 ? 9.070 -4.274 -18.815 1.00 83.19 88 ALA A O 1
ATOM 698 N N . THR A 1 89 ? 7.355 -5.032 -17.545 1.00 89.38 89 THR A N 1
ATOM 699 C CA . THR A 1 89 ? 6.330 -4.023 -17.863 1.00 89.38 89 THR A CA 1
ATOM 700 C C . THR A 1 89 ? 5.504 -3.624 -16.624 1.00 89.38 89 THR A C 1
ATOM 702 O O . THR A 1 89 ? 5.590 -4.268 -15.578 1.00 89.38 89 THR A O 1
ATOM 705 N N . VAL A 1 90 ? 4.704 -2.549 -16.725 1.00 90.56 90 VAL A N 1
ATOM 706 C CA . VAL A 1 90 ? 3.772 -2.149 -15.643 1.00 90.56 90 VAL A CA 1
ATOM 707 C C . VAL A 1 90 ? 2.614 -3.139 -15.546 1.00 90.56 90 VAL A C 1
ATOM 709 O O . VAL A 1 90 ? 2.107 -3.389 -14.459 1.00 90.56 90 VAL A O 1
ATOM 712 N N . GLU A 1 91 ? 2.212 -3.707 -16.678 1.00 92.12 91 GLU A N 1
ATOM 713 C CA . GLU A 1 91 ? 1.133 -4.677 -16.803 1.00 92.12 91 GLU A CA 1
ATOM 714 C C . GLU A 1 91 ? 1.471 -5.978 -16.058 1.00 92.12 91 GLU A C 1
ATOM 716 O O . GLU A 1 91 ? 0.699 -6.390 -15.201 1.00 92.12 91 GLU A O 1
ATOM 721 N N . GLU A 1 92 ? 2.660 -6.556 -16.272 1.00 91.25 92 GLU A N 1
ATOM 722 C CA . GLU A 1 92 ? 3.133 -7.747 -15.538 1.00 91.25 92 GLU A CA 1
ATOM 723 C C . GLU A 1 92 ? 3.258 -7.478 -14.028 1.00 91.25 92 GLU A C 1
ATOM 725 O O . GLU A 1 92 ? 2.922 -8.326 -13.200 1.00 91.25 92 GLU A O 1
ATOM 730 N N . TRP A 1 93 ? 3.728 -6.280 -13.659 1.00 94.12 93 TRP A N 1
ATOM 731 C CA . TRP A 1 93 ? 3.788 -5.842 -12.263 1.00 94.12 93 TRP A CA 1
ATOM 732 C C . TRP A 1 93 ? 2.383 -5.749 -11.650 1.00 94.12 93 TRP A C 1
ATOM 734 O O . TRP A 1 93 ? 2.167 -6.223 -10.537 1.00 94.12 93 TRP A O 1
ATOM 744 N N . ALA A 1 94 ? 1.416 -5.182 -12.374 1.00 95.94 94 ALA A N 1
ATOM 745 C CA . ALA A 1 94 ? 0.040 -5.039 -11.911 1.00 95.94 94 ALA A CA 1
ATOM 746 C C . ALA A 1 94 ? -0.661 -6.397 -11.773 1.00 95.94 94 ALA A C 1
ATOM 748 O O . ALA A 1 94 ? -1.260 -6.660 -10.732 1.00 95.94 94 ALA A O 1
ATOM 749 N N . GLU A 1 95 ? -0.526 -7.278 -12.769 1.00 95.31 95 GLU A N 1
ATOM 750 C CA . GLU A 1 95 ? -1.039 -8.653 -12.744 1.00 95.31 95 GLU A CA 1
ATOM 751 C C . GLU A 1 95 ? -0.547 -9.411 -11.500 1.00 95.31 95 GLU A C 1
ATOM 753 O O . GLU A 1 95 ? -1.354 -10.003 -10.786 1.00 95.31 95 GLU A O 1
ATOM 758 N N . SER A 1 96 ? 0.744 -9.307 -11.164 1.00 94.81 96 SER A N 1
ATOM 759 C CA . SER A 1 96 ? 1.309 -9.945 -9.967 1.00 94.81 96 SER A CA 1
ATOM 760 C C . SER A 1 96 ? 0.745 -9.397 -8.647 1.00 94.81 96 SER A C 1
ATOM 762 O O . SER A 1 96 ? 0.482 -10.166 -7.720 1.00 94.81 96 SER A O 1
ATOM 764 N N . ILE A 1 97 ? 0.507 -8.084 -8.546 1.00 96.12 97 ILE A N 1
ATOM 765 C CA . ILE A 1 97 ? -0.141 -7.492 -7.363 1.00 96.12 97 ILE A CA 1
ATOM 766 C C . ILE A 1 97 ? -1.588 -7.975 -7.226 1.00 96.12 97 ILE A C 1
ATOM 768 O O . ILE A 1 97 ? -2.026 -8.274 -6.113 1.00 96.12 97 ILE A O 1
ATOM 772 N N . LEU A 1 98 ? -2.322 -8.054 -8.337 1.00 97.44 98 LEU A N 1
ATOM 773 C CA . LEU A 1 98 ? -3.713 -8.507 -8.363 1.00 97.44 98 LEU A CA 1
ATOM 774 C C . LEU A 1 98 ? -3.824 -9.991 -7.986 1.00 97.44 98 LEU A C 1
ATOM 776 O O . LEU A 1 98 ? -4.608 -10.320 -7.098 1.00 97.44 98 LEU A O 1
ATOM 780 N N . GLU A 1 99 ? -2.971 -10.856 -8.547 1.00 95.69 99 GLU A N 1
ATOM 781 C CA . GLU A 1 99 ? -2.855 -12.267 -8.147 1.00 95.69 99 GLU A CA 1
ATOM 782 C C . GLU A 1 99 ? -2.504 -12.395 -6.654 1.00 95.69 99 GLU A C 1
ATOM 784 O O . GLU A 1 99 ? -3.063 -13.231 -5.942 1.00 95.69 99 GLU A O 1
ATOM 789 N N . GLY A 1 100 ? -1.615 -11.542 -6.134 1.00 94.50 100 GLY A N 1
ATOM 790 C CA . GLY A 1 100 ? -1.320 -11.478 -4.703 1.00 94.50 100 GLY A CA 1
ATOM 791 C C . GLY A 1 100 ? -2.563 -11.169 -3.860 1.00 94.50 100 GLY A C 1
ATOM 792 O O . GLY A 1 100 ? -2.828 -11.859 -2.871 1.00 94.50 100 GLY A O 1
ATOM 793 N N . VAL A 1 101 ? -3.339 -10.151 -4.244 1.00 95.62 101 VAL A N 1
ATOM 794 C CA . VAL A 1 101 ? -4.573 -9.745 -3.547 1.00 95.62 101 VAL A CA 1
ATOM 795 C C . VAL A 1 101 ? -5.639 -10.842 -3.597 1.00 95.62 101 VAL A C 1
ATOM 797 O O . VAL A 1 101 ? -6.204 -11.179 -2.556 1.00 95.62 101 VAL A O 1
ATOM 800 N N . GLU A 1 102 ? -5.863 -11.458 -4.756 1.00 95.00 102 GLU A N 1
ATOM 801 C CA . GLU A 1 102 ? -6.781 -12.592 -4.915 1.00 95.00 102 GLU A CA 1
ATOM 802 C C . GLU A 1 102 ? -6.360 -13.775 -4.019 1.00 95.00 102 GLU A C 1
ATOM 804 O O . GLU A 1 102 ? -7.161 -14.324 -3.258 1.00 95.00 102 GLU A O 1
ATOM 809 N N . ASN A 1 103 ? -5.066 -14.115 -4.000 1.00 92.94 103 ASN A N 1
ATOM 810 C CA . ASN A 1 103 ? -4.520 -15.128 -3.095 1.00 92.94 103 ASN A CA 1
ATOM 811 C C . ASN A 1 103 ? -4.700 -14.760 -1.612 1.00 92.94 103 ASN A C 1
ATOM 813 O O . ASN A 1 103 ? -4.921 -15.647 -0.784 1.00 92.94 103 ASN A O 1
ATOM 817 N N . ARG A 1 104 ? -4.628 -13.477 -1.235 1.00 90.56 104 ARG A N 1
ATOM 818 C CA . ARG A 1 104 ? -4.897 -13.027 0.143 1.00 90.56 104 ARG A CA 1
ATOM 819 C C . ARG A 1 104 ? -6.357 -13.245 0.531 1.00 90.56 104 ARG A C 1
ATOM 821 O O . ARG A 1 104 ? -6.595 -13.775 1.617 1.00 90.56 104 ARG A O 1
ATOM 828 N N . VAL A 1 105 ? -7.304 -12.898 -0.343 1.00 91.44 105 VAL A N 1
ATOM 829 C CA . VAL A 1 105 ? -8.736 -13.173 -0.138 1.00 91.44 105 VAL A CA 1
ATOM 830 C C . VAL A 1 105 ? -8.958 -14.670 0.065 1.00 91.44 105 VAL A C 1
ATOM 832 O O . VAL A 1 105 ? -9.474 -15.081 1.103 1.00 91.44 105 VAL A O 1
ATOM 835 N N . HIS A 1 106 ? -8.475 -15.496 -0.866 1.00 90.62 106 HIS A N 1
ATOM 836 C CA . HIS A 1 106 ? -8.612 -16.950 -0.791 1.00 90.62 106 HIS A CA 1
ATOM 837 C C . HIS A 1 106 ? -7.966 -17.566 0.457 1.00 90.62 106 HIS A C 1
ATOM 839 O O . HIS A 1 106 ? -8.466 -18.564 0.972 1.00 90.62 106 HIS A O 1
ATOM 845 N N . ASN A 1 107 ?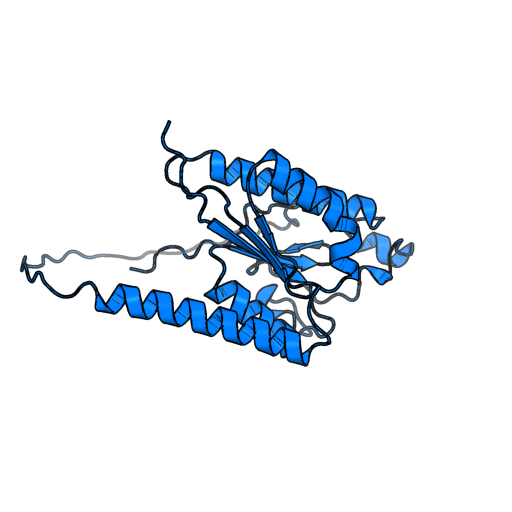 -6.867 -16.998 0.963 1.00 88.06 107 ASN A N 1
ATOM 846 C CA . ASN A 1 107 ? -6.218 -17.480 2.182 1.00 88.06 107 ASN A CA 1
ATOM 847 C C . ASN A 1 107 ? -6.952 -17.080 3.470 1.00 88.06 107 ASN A C 1
ATOM 849 O O . ASN A 1 107 ? -6.854 -17.823 4.444 1.00 88.06 107 ASN A O 1
ATOM 853 N N . LEU A 1 108 ? -7.671 -15.953 3.494 1.00 86.06 108 LEU A N 1
ATOM 854 C CA . LEU A 1 108 ? -8.520 -15.568 4.629 1.00 86.06 108 LEU A CA 1
ATOM 855 C C . LEU A 1 108 ? -9.816 -16.380 4.650 1.00 86.06 108 LEU A C 1
ATOM 857 O O . LEU A 1 108 ? -10.102 -17.041 5.643 1.00 86.06 108 LEU A O 1
ATOM 861 N N . ASP A 1 109 ? -10.517 -16.450 3.518 1.00 84.94 109 ASP A N 1
ATOM 862 C CA . ASP A 1 109 ? -11.786 -17.175 3.374 1.00 84.94 109 ASP A CA 1
ATOM 863 C C . ASP A 1 109 ? -11.635 -18.718 3.521 1.00 84.94 109 ASP A C 1
ATOM 865 O O . ASP A 1 109 ? -12.621 -19.457 3.506 1.00 84.94 109 ASP A O 1
ATOM 869 N N . ARG A 1 110 ? -10.403 -19.236 3.667 1.00 82.25 110 ARG A N 1
ATOM 870 C CA . ARG A 1 110 ? -10.082 -20.669 3.823 1.00 82.25 110 ARG A CA 1
ATOM 871 C C . ARG A 1 110 ? -10.249 -21.215 5.246 1.00 82.25 110 ARG A C 1
ATOM 873 O O . ARG A 1 110 ? -10.345 -22.436 5.398 1.00 82.25 110 ARG A O 1
ATOM 880 N N . TRP A 1 111 ? -10.227 -20.363 6.269 1.00 75.56 111 TRP A N 1
ATOM 881 C CA . TRP A 1 111 ? -10.176 -20.778 7.674 1.00 75.56 111 TRP A CA 1
ATOM 882 C C . TRP A 1 111 ? -11.336 -20.146 8.455 1.00 75.56 111 TRP A C 1
ATOM 884 O O . TRP A 1 111 ? -11.432 -18.927 8.521 1.00 75.56 111 TRP A O 1
ATOM 894 N N . ASP A 1 112 ? -12.205 -20.967 9.060 1.00 70.06 112 ASP A N 1
ATOM 895 C CA . ASP A 1 112 ? -13.399 -20.502 9.799 1.00 70.06 112 ASP A CA 1
ATOM 896 C C . ASP A 1 112 ? -13.069 -19.617 11.026 1.00 70.06 112 ASP A C 1
ATOM 898 O O . ASP A 1 112 ? -13.952 -18.948 11.559 1.00 70.06 112 ASP A O 1
ATOM 902 N N . ASP A 1 113 ? -11.820 -19.639 11.503 1.00 76.12 113 ASP A N 1
ATOM 903 C CA . ASP A 1 113 ? -11.288 -18.845 12.618 1.00 76.12 113 ASP A CA 1
ATOM 904 C C . ASP A 1 113 ? -10.567 -17.554 12.179 1.00 76.12 113 ASP A C 1
ATOM 906 O O . ASP A 1 113 ? -9.968 -16.866 13.010 1.00 76.12 113 ASP A O 1
ATOM 910 N N . ARG A 1 114 ? -10.612 -17.214 10.885 1.00 76.69 114 ARG A N 1
ATOM 911 C CA . ARG A 1 114 ? -10.118 -15.943 10.347 1.00 76.69 114 ARG A CA 1
ATOM 912 C C . ARG A 1 114 ? -11.267 -15.010 10.008 1.00 76.69 114 ARG A C 1
ATOM 914 O O . ARG A 1 114 ? -12.255 -15.420 9.402 1.00 76.69 114 ARG A O 1
ATOM 921 N N . ASP A 1 115 ? -11.070 -13.735 10.313 1.00 83.69 115 ASP A N 1
ATOM 922 C CA . ASP A 1 115 ? -11.943 -12.685 9.822 1.00 83.69 115 ASP A CA 1
ATOM 923 C C . ASP A 1 115 ? -11.741 -12.536 8.301 1.00 83.69 115 ASP A C 1
ATOM 925 O O . ASP A 1 115 ? -10.618 -12.318 7.833 1.00 83.69 115 ASP A O 1
ATOM 929 N N . PRO A 1 116 ? -12.799 -12.689 7.490 1.00 88.88 116 PRO A N 1
ATOM 930 C CA . PRO A 1 116 ? -12.680 -12.590 6.044 1.00 88.88 116 PRO A CA 1
ATOM 931 C C . PRO A 1 116 ? -12.388 -11.137 5.631 1.00 88.88 116 PRO A C 1
ATOM 933 O O . PRO A 1 116 ? -12.870 -10.197 6.269 1.00 88.88 116 PRO A O 1
ATOM 936 N N . LEU A 1 117 ? -11.601 -10.942 4.561 1.00 93.06 117 LEU A N 1
ATOM 937 C CA . LEU A 1 117 ? -11.120 -9.613 4.143 1.00 93.06 117 LEU A CA 1
ATOM 938 C C . LEU A 1 117 ? -12.287 -8.634 3.980 1.00 93.06 117 LEU A C 1
ATOM 940 O O . LEU A 1 117 ? -13.157 -8.883 3.148 1.00 93.06 117 LEU A O 1
ATOM 944 N N . GLY A 1 118 ? -12.293 -7.544 4.748 1.00 94.62 118 GLY A N 1
ATOM 945 C CA . GLY A 1 118 ? -13.294 -6.480 4.664 1.00 94.62 118 GLY A CA 1
ATOM 946 C C . GLY A 1 118 ? -12.833 -5.278 3.860 1.00 94.62 118 GLY A C 1
ATOM 947 O O . GLY A 1 118 ? -13.635 -4.694 3.131 1.00 94.62 118 GLY A O 1
ATOM 948 N N . ARG A 1 119 ? -11.547 -4.916 3.947 1.00 96.44 119 ARG A N 1
ATOM 949 C CA . ARG A 1 119 ? -11.034 -3.703 3.300 1.00 96.44 119 ARG A CA 1
ATOM 950 C C . ARG A 1 119 ? -9.573 -3.807 2.870 1.00 96.44 119 ARG A C 1
ATOM 952 O O . ARG A 1 119 ? -8.733 -4.329 3.602 1.00 96.44 119 ARG A O 1
ATOM 959 N N . ILE A 1 120 ? -9.252 -3.189 1.735 1.00 97.81 120 ILE A N 1
ATOM 960 C CA . ILE A 1 120 ? -7.889 -2.817 1.342 1.00 97.81 120 ILE A CA 1
ATOM 961 C C . ILE A 1 120 ? -7.759 -1.288 1.319 1.00 97.81 120 ILE A C 1
ATOM 963 O O . ILE A 1 120 ? -8.563 -0.603 0.694 1.00 97.81 120 ILE A O 1
ATOM 967 N N . VAL A 1 121 ? -6.729 -0.734 1.964 1.00 98.31 121 VAL A N 1
ATOM 968 C CA . VAL A 1 121 ? -6.413 0.707 1.925 1.00 98.31 121 VAL A CA 1
ATOM 969 C C . VAL A 1 121 ? -5.128 0.942 1.129 1.00 98.31 121 VAL A C 1
ATOM 971 O O . VAL A 1 121 ? -4.068 0.427 1.490 1.00 98.31 121 VAL A O 1
ATOM 974 N N . ILE A 1 122 ? -5.197 1.746 0.064 1.00 98.12 122 ILE A N 1
ATOM 975 C CA . ILE A 1 122 ? -4.066 2.000 -0.841 1.00 98.12 122 ILE A CA 1
ATOM 976 C C . ILE A 1 122 ? -3.388 3.336 -0.512 1.00 98.12 122 ILE A C 1
ATOM 978 O O . ILE A 1 122 ? -3.791 4.404 -0.968 1.00 98.12 122 ILE A O 1
ATOM 982 N N . LEU A 1 123 ? -2.291 3.288 0.246 1.00 97.88 123 LEU A N 1
ATOM 983 C CA . LEU A 1 123 ? -1.488 4.457 0.621 1.00 97.88 123 LEU A CA 1
ATOM 984 C C . LEU A 1 123 ? -0.361 4.717 -0.394 1.00 97.88 123 LEU A C 1
ATOM 986 O O . LEU A 1 123 ? 0.836 4.757 -0.060 1.00 97.88 123 LEU A O 1
ATOM 990 N N . ALA A 1 124 ? -0.738 4.883 -1.662 1.00 95.44 124 ALA A N 1
ATOM 991 C CA . ALA A 1 124 ? 0.164 5.107 -2.790 1.00 95.44 124 ALA A CA 1
ATOM 992 C C . ALA A 1 124 ? -0.329 6.254 -3.695 1.00 95.44 124 ALA A C 1
ATOM 994 O O . ALA A 1 124 ? -1.509 6.578 -3.721 1.00 95.44 124 ALA A O 1
ATOM 995 N N . GLY A 1 125 ? 0.589 6.905 -4.418 1.00 93.06 125 GLY A N 1
ATOM 996 C CA . GLY A 1 125 ? 0.234 7.967 -5.369 1.00 93.06 125 GLY A CA 1
ATOM 997 C C . GLY A 1 125 ? -0.298 7.406 -6.692 1.00 93.06 125 GLY A C 1
ATOM 998 O O . GLY A 1 125 ? -0.002 6.259 -7.020 1.00 93.06 125 GLY A O 1
ATOM 999 N N . GLN A 1 126 ? -1.003 8.231 -7.479 1.00 92.25 126 GLN A N 1
ATOM 1000 C CA . GLN A 1 126 ? -1.751 7.790 -8.673 1.00 92.25 126 GLN A CA 1
ATOM 1001 C C . GLN A 1 126 ? -0.966 6.890 -9.634 1.00 92.25 126 GLN A C 1
ATOM 1003 O O . GLN A 1 126 ? -1.506 5.898 -10.088 1.00 92.25 126 GLN A O 1
ATOM 1008 N N . LYS A 1 127 ? 0.336 7.121 -9.838 1.00 91.25 127 LYS A N 1
ATOM 1009 C CA . LYS A 1 127 ? 1.184 6.258 -10.685 1.00 91.25 127 LYS A CA 1
ATOM 1010 C C . LYS A 1 127 ? 1.208 4.771 -10.291 1.00 91.25 127 LYS A C 1
ATOM 1012 O O . LYS A 1 127 ? 1.493 3.938 -11.136 1.00 91.25 127 LYS A O 1
ATOM 1017 N N . TYR A 1 128 ? 0.971 4.447 -9.019 1.00 93.38 128 TYR A N 1
ATOM 1018 C CA . TYR A 1 128 ? 0.803 3.070 -8.534 1.00 93.38 128 TYR A CA 1
ATOM 1019 C C . TYR A 1 128 ? -0.658 2.608 -8.585 1.00 93.38 128 TYR A C 1
ATOM 1021 O O . TYR A 1 128 ? -0.914 1.417 -8.696 1.00 93.38 128 TYR A O 1
ATOM 1029 N N . VAL A 1 129 ? -1.606 3.538 -8.449 1.00 95.44 129 VAL A N 1
ATOM 1030 C CA . VAL A 1 129 ? -3.046 3.257 -8.359 1.00 95.44 129 VAL A CA 1
ATOM 1031 C C . VAL A 1 129 ? -3.659 3.042 -9.742 1.00 95.44 129 VAL A C 1
ATOM 1033 O O . VAL A 1 129 ? -4.393 2.083 -9.928 1.00 95.44 129 VAL A O 1
ATOM 1036 N N . GLU A 1 130 ? -3.335 3.901 -10.710 1.00 95.81 130 GLU A N 1
ATOM 1037 C CA . GLU A 1 130 ? -3.808 3.871 -12.101 1.00 95.81 130 GLU A CA 1
ATOM 1038 C C . GLU A 1 130 ? -3.765 2.464 -12.735 1.00 95.81 130 GLU A C 1
ATOM 1040 O O . GLU A 1 130 ? -4.818 2.025 -13.195 1.00 95.81 130 GLU A O 1
ATOM 1045 N N . PRO A 1 131 ? -2.637 1.719 -12.725 1.00 95.81 131 PRO A N 1
ATOM 1046 C CA . PRO A 1 131 ? -2.582 0.374 -13.311 1.00 95.81 131 PRO A CA 1
ATOM 1047 C C . PRO A 1 131 ? -3.254 -0.722 -12.465 1.00 95.81 131 PRO A C 1
ATOM 1049 O O . PRO A 1 131 ? -3.510 -1.802 -12.983 1.00 95.81 131 PRO A O 1
ATOM 1052 N N . LEU A 1 132 ? -3.530 -0.477 -11.178 1.00 97.38 132 LEU A N 1
ATOM 1053 C CA . LEU A 1 132 ? -4.147 -1.464 -10.282 1.00 97.38 132 LEU A CA 1
ATOM 1054 C C . LEU A 1 132 ? -5.664 -1.299 -10.148 1.00 97.38 132 LEU A C 1
ATOM 1056 O O . LEU A 1 132 ? -6.343 -2.263 -9.808 1.00 97.38 132 LEU A O 1
ATOM 1060 N N . ARG A 1 133 ? -6.192 -0.086 -10.358 1.00 97.50 133 ARG A N 1
ATOM 1061 C CA . ARG A 1 133 ? -7.553 0.295 -9.951 1.00 97.50 133 ARG A CA 1
ATOM 1062 C C . ARG A 1 133 ? -8.629 -0.622 -10.524 1.00 97.50 133 ARG A C 1
ATOM 1064 O O . ARG A 1 133 ? -9.380 -1.198 -9.754 1.00 97.50 133 ARG A O 1
ATOM 1071 N N . GLU A 1 134 ? -8.654 -0.812 -11.843 1.00 98.00 134 GLU A N 1
ATOM 1072 C CA . GLU A 1 134 ? -9.680 -1.633 -12.508 1.00 98.00 134 GLU A CA 1
ATOM 1073 C C . GLU A 1 134 ? -9.696 -3.082 -11.992 1.00 98.00 134 GLU A C 1
ATOM 1075 O O . GLU A 1 134 ? -10.764 -3.629 -11.733 1.00 98.00 134 GLU A O 1
ATOM 1080 N N . GLY A 1 135 ? -8.522 -3.686 -11.777 1.00 98.12 135 GLY A N 1
ATOM 1081 C CA . GLY A 1 135 ? -8.420 -5.044 -11.238 1.00 98.12 135 GLY A CA 1
ATOM 1082 C C . GLY A 1 135 ? -8.765 -5.138 -9.750 1.00 98.12 135 GLY A C 1
ATOM 1083 O O . GLY A 1 135 ? -9.416 -6.092 -9.333 1.00 98.12 135 GLY A O 1
ATOM 1084 N N . LEU A 1 136 ? -8.364 -4.150 -8.944 1.00 98.00 136 LEU A N 1
ATOM 1085 C CA . LEU A 1 136 ? -8.691 -4.098 -7.517 1.00 98.00 136 LEU A CA 1
ATOM 1086 C C . LEU A 1 136 ? -10.195 -3.897 -7.295 1.00 98.00 136 LEU A C 1
ATOM 1088 O O . LEU A 1 136 ? -10.770 -4.603 -6.471 1.00 98.00 136 LEU A O 1
ATOM 1092 N N . ASP A 1 137 ? -10.824 -2.991 -8.048 1.00 98.12 137 ASP A N 1
ATOM 1093 C CA . ASP A 1 137 ? -12.270 -2.754 -8.010 1.00 98.12 137 ASP A CA 1
ATOM 1094 C C . ASP A 1 137 ? -13.045 -4.001 -8.487 1.00 98.12 137 ASP A C 1
ATOM 1096 O O . ASP A 1 137 ? -14.042 -4.380 -7.875 1.00 98.12 137 ASP A O 1
ATOM 1100 N N . ALA A 1 138 ? -12.560 -4.706 -9.518 1.00 98.12 138 ALA A N 1
ATOM 1101 C CA . ALA A 1 138 ? -13.169 -5.956 -9.982 1.00 98.12 138 ALA A CA 1
ATOM 1102 C C . ALA A 1 138 ? -13.092 -7.087 -8.935 1.00 98.12 138 ALA A C 1
ATOM 1104 O O . ALA A 1 138 ? -14.093 -7.759 -8.687 1.00 98.12 138 ALA A O 1
ATOM 1105 N N . LEU A 1 139 ? -11.936 -7.272 -8.283 1.00 97.31 139 LEU A N 1
ATOM 1106 C CA . LEU A 1 139 ? -11.781 -8.234 -7.182 1.00 97.31 139 LEU A CA 1
ATOM 1107 C C . LEU A 1 139 ? -12.651 -7.853 -5.970 1.00 97.31 139 LEU A C 1
ATOM 1109 O O . LEU A 1 139 ? -13.211 -8.730 -5.311 1.00 97.31 139 LEU A O 1
ATOM 1113 N N . ALA A 1 140 ? -12.788 -6.557 -5.684 1.00 96.69 140 ALA A N 1
ATOM 1114 C CA . ALA A 1 140 ? -13.641 -6.040 -4.618 1.00 96.69 140 ALA A CA 1
ATOM 1115 C C . ALA A 1 140 ? -15.121 -6.382 -4.855 1.00 96.69 140 ALA A C 1
ATOM 1117 O O . ALA A 1 140 ? -15.773 -6.931 -3.962 1.00 96.69 140 ALA A O 1
ATOM 1118 N N . ASP A 1 141 ? -15.617 -6.145 -6.074 1.00 96.81 141 ASP A N 1
ATOM 1119 C CA . ASP A 1 141 ? -16.971 -6.509 -6.510 1.00 96.81 141 ASP A CA 1
ATOM 1120 C C . ASP A 1 141 ? -17.203 -8.036 -6.513 1.00 96.81 141 ASP A C 1
ATOM 1122 O O . ASP A 1 141 ? -18.288 -8.494 -6.145 1.00 96.81 141 ASP A O 1
ATOM 1126 N N . GLU A 1 142 ? -16.206 -8.839 -6.908 1.00 95.94 142 GLU A N 1
ATOM 1127 C CA . GLU A 1 142 ? -16.315 -10.306 -6.962 1.00 95.94 142 GLU A CA 1
ATOM 1128 C C . GLU A 1 142 ? -16.338 -10.955 -5.567 1.00 95.94 142 GLU A C 1
ATOM 1130 O O . GLU A 1 142 ? -17.169 -11.828 -5.296 1.00 95.94 142 GLU A O 1
ATOM 1135 N N . HIS A 1 143 ? -15.455 -10.520 -4.665 1.00 93.12 143 HIS A N 1
ATOM 1136 C CA . HIS A 1 143 ? -15.265 -11.154 -3.356 1.00 93.12 143 HIS A CA 1
ATOM 1137 C C . HIS A 1 143 ? -15.975 -10.436 -2.192 1.00 93.12 143 HIS A C 1
ATOM 1139 O O . HIS A 1 143 ? -16.110 -11.005 -1.101 1.00 93.12 143 HIS A O 1
ATOM 1145 N N . GLY A 1 144 ? -16.476 -9.217 -2.412 1.00 93.56 144 GLY A N 1
ATOM 1146 C CA . GLY A 1 144 ? -17.277 -8.459 -1.450 1.00 93.56 144 GLY A CA 1
ATOM 1147 C C . GLY A 1 144 ? -16.470 -7.738 -0.367 1.00 93.56 144 GLY A C 1
ATOM 1148 O O . GLY A 1 144 ? -16.923 -7.682 0.777 1.00 93.56 144 GLY A O 1
ATOM 1149 N N . PHE A 1 145 ? -15.295 -7.205 -0.711 1.00 95.38 145 PHE A N 1
ATOM 1150 C CA . PHE A 1 145 ? -14.506 -6.306 0.146 1.00 95.38 145 PHE A CA 1
ATOM 1151 C C . PHE A 1 145 ? -14.512 -4.872 -0.410 1.00 95.38 145 PHE A C 1
ATOM 1153 O O . PHE A 1 145 ? -14.943 -4.637 -1.532 1.00 95.38 145 PHE A O 1
ATOM 1160 N N . GLU A 1 146 ? -14.053 -3.891 0.367 1.00 97.12 146 GLU A N 1
ATOM 1161 C CA . GLU A 1 146 ? -13.929 -2.490 -0.067 1.00 97.12 146 GLU A CA 1
ATOM 1162 C C . GLU A 1 146 ? -12.479 -2.145 -0.436 1.00 97.12 146 GLU A C 1
ATOM 1164 O O . GLU A 1 146 ? -11.556 -2.509 0.295 1.00 97.12 146 GLU A O 1
ATOM 1169 N N . VAL A 1 147 ? -12.257 -1.366 -1.500 1.00 98.12 147 VAL A N 1
ATOM 1170 C CA . VAL A 1 147 ? -10.955 -0.726 -1.756 1.00 98.12 147 VAL A CA 1
ATOM 1171 C C . VAL A 1 147 ? -11.063 0.773 -1.511 1.00 98.12 147 VAL A C 1
ATOM 1173 O O . VAL A 1 147 ? -11.919 1.456 -2.066 1.00 98.12 147 VAL A O 1
ATOM 1176 N N . VAL A 1 148 ? -10.175 1.295 -0.665 1.00 97.81 148 VAL A N 1
ATOM 1177 C CA . VAL A 1 148 ? -10.133 2.710 -0.293 1.00 97.81 148 VAL A CA 1
ATOM 1178 C C . VAL A 1 148 ? -8.901 3.362 -0.909 1.00 97.81 148 VAL A C 1
ATOM 1180 O O . VAL A 1 148 ? -7.763 2.970 -0.629 1.00 97.81 148 VAL A O 1
ATOM 1183 N N . TYR A 1 149 ? -9.140 4.406 -1.703 1.00 97.69 149 TYR A N 1
ATOM 1184 C CA . TYR A 1 149 ? -8.129 5.243 -2.354 1.00 97.69 149 TYR A CA 1
ATOM 1185 C C . TYR A 1 149 ? -8.089 6.634 -1.694 1.00 97.69 149 TYR A C 1
ATOM 1187 O O . TYR A 1 149 ? -8.511 7.623 -2.291 1.00 97.69 149 TYR A O 1
ATOM 1195 N N . PRO A 1 150 ? -7.601 6.757 -0.444 1.00 96.25 150 PRO A N 1
ATOM 1196 C CA . PRO A 1 150 ? -7.817 7.950 0.378 1.00 96.25 150 PRO A CA 1
ATOM 1197 C C . PRO A 1 150 ? -7.145 9.218 -0.154 1.00 96.25 150 PRO A C 1
ATOM 1199 O O . PRO A 1 150 ? -7.410 10.311 0.334 1.00 96.25 150 PRO A O 1
ATOM 1202 N N . PHE A 1 151 ? -6.244 9.086 -1.128 1.00 95.19 151 PHE A N 1
ATOM 1203 C CA . PHE A 1 151 ? -5.527 10.207 -1.722 1.00 95.19 151 PHE A CA 1
ATOM 1204 C C . PHE A 1 151 ? -6.223 10.787 -2.964 1.00 95.19 151 PHE A C 1
ATOM 1206 O O . PHE A 1 151 ? -5.798 11.848 -3.422 1.00 95.19 151 PHE A O 1
ATOM 1213 N N . ASP A 1 152 ? -7.288 10.157 -3.477 1.00 94.44 152 ASP A N 1
ATOM 1214 C CA . ASP A 1 152 ? -8.082 10.670 -4.608 1.00 94.44 152 ASP A CA 1
ATOM 1215 C C . ASP A 1 152 ? -8.719 12.034 -4.282 1.00 94.44 152 ASP A C 1
ATOM 1217 O O . ASP A 1 152 ? -8.672 12.952 -5.100 1.00 94.44 152 ASP A O 1
ATOM 1221 N N . ASP A 1 153 ? -9.219 12.199 -3.053 1.00 88.56 153 ASP A N 1
ATOM 1222 C CA . ASP A 1 153 ? -9.888 13.416 -2.569 1.00 88.56 153 ASP A CA 1
ATOM 1223 C C . ASP A 1 153 ? -8.935 14.432 -1.894 1.00 88.56 153 ASP A C 1
ATOM 1225 O O . ASP A 1 153 ? -9.377 15.367 -1.223 1.00 88.56 153 ASP A O 1
ATOM 1229 N N . THR A 1 154 ? -7.613 14.280 -2.052 1.00 91.81 154 THR A N 1
ATOM 1230 C CA . THR A 1 154 ? -6.608 15.140 -1.387 1.00 91.81 154 THR A CA 1
ATOM 1231 C C . THR A 1 154 ? -5.964 16.150 -2.334 1.00 91.81 154 THR A C 1
ATOM 1233 O O . THR A 1 154 ? -5.557 15.805 -3.442 1.00 91.81 154 THR A O 1
ATOM 1236 N N . SER A 1 155 ? -5.788 17.405 -1.897 1.00 88.81 155 SER A N 1
ATOM 1237 C CA . SER A 1 155 ? -5.152 18.446 -2.726 1.00 88.81 155 SER A CA 1
ATOM 1238 C C . SER A 1 155 ? -3.616 18.418 -2.688 1.00 88.81 155 SER A C 1
ATOM 1240 O O . SER A 1 155 ? -2.955 19.052 -3.515 1.00 88.81 155 SER A O 1
ATOM 1242 N N . GLY A 1 156 ? -3.026 17.659 -1.758 1.00 91.62 156 GLY A N 1
ATOM 1243 C CA . GLY A 1 156 ? -1.585 17.437 -1.677 1.00 91.62 156 GLY A CA 1
ATOM 1244 C C . GLY A 1 156 ? -1.144 16.704 -0.409 1.00 91.62 156 GLY A C 1
ATOM 1245 O O . GLY A 1 156 ? -1.957 16.275 0.405 1.00 91.62 156 GLY A O 1
ATOM 1246 N N . ILE A 1 157 ? 0.176 16.594 -0.219 1.00 91.50 157 ILE A N 1
ATOM 1247 C CA . ILE A 1 157 ? 0.803 15.833 0.883 1.00 91.50 157 ILE A CA 1
ATOM 1248 C C . ILE A 1 157 ? 0.338 16.306 2.275 1.00 91.50 157 ILE A C 1
ATOM 1250 O O . ILE A 1 157 ? 0.260 15.495 3.192 1.00 91.50 157 ILE A O 1
ATOM 1254 N N . GLY A 1 158 ? 0.009 17.594 2.441 1.00 95.12 158 GLY A N 1
ATOM 1255 C CA . GLY A 1 158 ? -0.518 18.130 3.702 1.00 95.12 158 GLY A CA 1
ATOM 1256 C C . GLY A 1 158 ? -1.843 17.480 4.105 1.00 95.12 158 GLY A C 1
ATOM 1257 O O . GLY A 1 158 ? -1.940 16.926 5.196 1.00 95.12 158 GLY A O 1
ATOM 1258 N N . ASP A 1 159 ? -2.818 17.471 3.195 1.00 96.00 159 ASP A N 1
ATOM 1259 C CA . ASP A 1 159 ? -4.132 16.850 3.403 1.00 96.00 159 ASP A CA 1
ATOM 1260 C C . ASP A 1 159 ? -4.004 15.338 3.630 1.00 96.00 159 ASP A C 1
ATOM 1262 O O . ASP A 1 159 ? -4.668 14.780 4.497 1.00 96.00 159 ASP A O 1
ATOM 1266 N N . GLN A 1 160 ? -3.092 14.680 2.904 1.00 97.19 160 GLN A N 1
ATOM 1267 C CA . GLN A 1 160 ? -2.804 13.252 3.076 1.00 97.19 160 GLN A CA 1
ATOM 1268 C C . GLN A 1 160 ? -2.249 12.947 4.471 1.00 97.19 160 GLN A C 1
ATOM 1270 O O . GLN A 1 160 ? -2.655 11.969 5.088 1.00 97.19 160 GLN A O 1
ATOM 1275 N N . ILE A 1 161 ? -1.346 13.783 4.997 1.00 97.12 161 ILE A N 1
ATOM 1276 C CA . ILE A 1 161 ? -0.851 13.660 6.377 1.00 97.12 161 ILE A CA 1
ATOM 1277 C C . ILE A 1 161 ? -1.972 13.931 7.389 1.00 97.12 161 ILE A C 1
ATOM 1279 O O . ILE A 1 161 ? -2.018 13.247 8.411 1.00 97.12 161 ILE A O 1
ATOM 1283 N N . GLY A 1 162 ? -2.883 14.868 7.104 1.00 97.12 162 GLY A N 1
ATOM 1284 C CA . GLY A 1 162 ? -4.095 15.094 7.898 1.00 97.12 162 GLY A CA 1
ATOM 1285 C C . GLY A 1 162 ? -4.949 13.830 7.993 1.00 97.12 162 GLY A C 1
ATOM 1286 O O . GLY A 1 162 ? -5.112 13.291 9.082 1.00 97.12 162 GLY A O 1
ATOM 1287 N N . TRP A 1 163 ? -5.367 13.286 6.847 1.00 97.38 163 TRP A N 1
ATOM 1288 C CA . TRP A 1 163 ? -6.169 12.061 6.758 1.00 97.38 163 TRP A CA 1
ATOM 1289 C C . TRP A 1 163 ? -5.510 10.857 7.453 1.00 97.38 163 TRP A C 1
ATOM 1291 O O . TRP A 1 163 ? -6.163 10.117 8.187 1.00 97.38 163 TRP A O 1
ATOM 1301 N N . LEU A 1 164 ? -4.193 10.680 7.275 1.00 98.00 164 LEU A N 1
ATOM 1302 C CA . LEU A 1 164 ? -3.434 9.634 7.969 1.00 98.00 164 LEU A CA 1
ATOM 1303 C C . LEU A 1 164 ? -3.441 9.83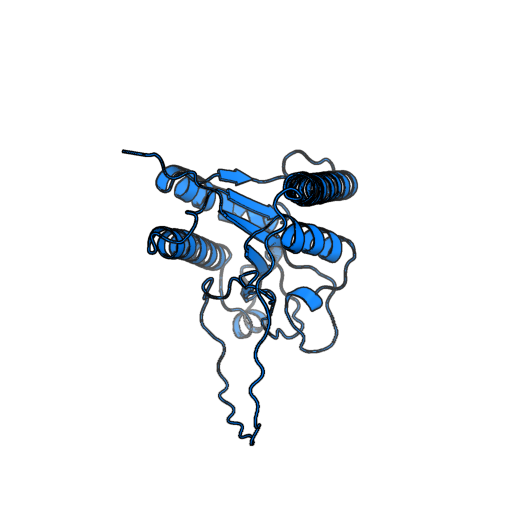9 9.490 1.00 98.00 164 LEU A C 1
ATOM 1305 O O . LEU A 1 164 ? -3.501 8.866 10.229 1.00 98.00 164 LEU A O 1
ATOM 1309 N N . THR A 1 165 ? -3.365 11.084 9.963 1.00 97.88 165 THR A N 1
ATOM 1310 C CA . THR A 1 165 ? -3.371 11.398 11.401 1.00 97.88 165 THR A CA 1
ATOM 1311 C C . THR A 1 165 ? -4.747 11.138 12.008 1.00 97.88 165 THR A C 1
ATOM 1313 O O . THR A 1 165 ? -4.832 10.396 12.980 1.00 97.88 165 THR A O 1
ATOM 1316 N N . GLU A 1 166 ? -5.815 11.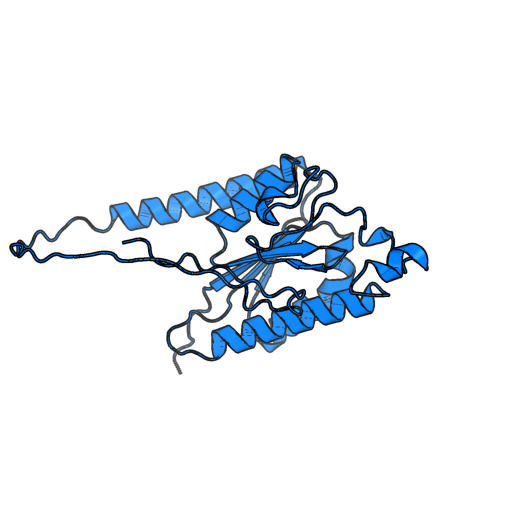632 11.379 1.00 96.94 166 GLU A N 1
ATOM 1317 C CA . GLU A 1 166 ? -7.201 11.396 11.809 1.00 96.94 166 GLU A CA 1
ATOM 1318 C C . GLU A 1 166 ? -7.537 9.896 11.874 1.00 96.94 166 GLU A C 1
ATOM 1320 O O . GLU A 1 166 ? -8.198 9.440 12.805 1.00 96.94 166 GLU A O 1
ATOM 1325 N N . GLY A 1 167 ? -7.053 9.101 10.911 1.00 96.81 167 GLY A N 1
ATOM 1326 C CA . GLY A 1 167 ? -7.260 7.653 10.905 1.00 96.81 167 GLY A CA 1
ATOM 1327 C C . GLY A 1 167 ? -6.497 6.893 11.997 1.00 96.81 167 GLY A C 1
ATOM 1328 O O . GLY A 1 167 ? -7.014 5.895 12.494 1.00 96.81 167 GLY A O 1
ATOM 1329 N N . ILE A 1 168 ? -5.307 7.370 12.384 1.00 97.81 168 ILE A N 1
ATOM 1330 C CA . ILE A 1 168 ? -4.517 6.827 13.504 1.00 97.81 168 ILE A CA 1
ATOM 1331 C C . ILE A 1 168 ? -5.213 7.146 14.829 1.00 97.81 168 ILE A C 1
ATOM 1333 O O . ILE A 1 168 ? -5.533 6.224 15.575 1.00 97.81 168 ILE A O 1
ATOM 1337 N N . GLU A 1 169 ? -5.537 8.419 15.071 1.00 96.94 169 GLU A N 1
ATOM 1338 C CA . GLU A 1 169 ? -6.231 8.874 16.286 1.00 96.94 169 GLU A CA 1
ATOM 1339 C C . GLU A 1 169 ? -7.569 8.130 16.467 1.00 96.94 169 GLU A C 1
ATOM 1341 O O . GLU A 1 169 ? -7.855 7.588 17.534 1.00 96.94 169 GLU A O 1
ATOM 1346 N N . ALA A 1 170 ? -8.353 7.981 15.392 1.00 94.88 170 ALA A N 1
ATOM 1347 C CA . ALA A 1 170 ? -9.619 7.249 15.419 1.00 94.88 170 ALA A CA 1
ATOM 1348 C C . ALA A 1 170 ? -9.478 5.727 15.630 1.00 94.88 170 ALA A C 1
ATOM 1350 O O . ALA A 1 170 ? -10.478 5.067 15.921 1.00 94.88 170 ALA A O 1
ATOM 1351 N N . ALA A 1 171 ? -8.295 5.138 15.440 1.00 92.88 171 ALA A N 1
ATOM 1352 C CA . ALA A 1 171 ? -8.026 3.742 15.787 1.00 92.88 171 ALA A CA 1
ATOM 1353 C C . ALA A 1 171 ? -7.597 3.608 17.258 1.00 92.88 171 ALA A C 1
ATOM 1355 O O . ALA A 1 171 ? -8.141 2.769 17.973 1.00 92.88 171 ALA A O 1
ATOM 1356 N N . GLU A 1 172 ? -6.725 4.493 17.745 1.00 92.31 172 GLU A N 1
ATOM 1357 C CA . GLU A 1 172 ? -6.295 4.528 19.152 1.00 92.31 172 GLU A CA 1
ATOM 1358 C C . GLU A 1 172 ? -7.468 4.812 20.118 1.00 92.31 172 GLU A C 1
ATOM 1360 O O . GLU A 1 172 ? -7.579 4.192 21.182 1.00 92.31 172 GLU A O 1
ATOM 1365 N N . ASP A 1 173 ? -8.413 5.673 19.724 1.00 90.31 173 ASP A N 1
ATOM 1366 C CA . ASP A 1 173 ? -9.656 5.928 20.469 1.00 90.31 173 ASP A CA 1
ATOM 1367 C C . ASP A 1 173 ? -10.566 4.683 20.565 1.00 90.31 173 ASP A C 1
ATOM 1369 O O . ASP A 1 173 ? -11.296 4.513 21.548 1.00 90.31 173 ASP A O 1
ATOM 1373 N N . ARG A 1 174 ? -10.528 3.775 19.575 1.00 85.75 174 ARG A N 1
ATOM 1374 C CA . ARG A 1 174 ? -11.289 2.511 19.620 1.00 85.75 174 ARG A CA 1
ATOM 1375 C C . ARG A 1 174 ? -10.663 1.536 20.612 1.00 85.75 174 ARG A C 1
ATOM 1377 O O . ARG A 1 174 ? -11.379 1.021 21.470 1.00 85.75 174 ARG A O 1
ATOM 1384 N N . ASP A 1 175 ? -9.348 1.340 20.548 1.00 77.31 175 ASP A N 1
ATOM 1385 C CA . ASP A 1 175 ? -8.621 0.433 21.448 1.00 77.31 175 ASP A CA 1
ATOM 1386 C C . ASP A 1 175 ? -8.744 0.876 22.917 1.00 77.31 175 ASP A C 1
ATOM 1388 O O . ASP A 1 175 ? -9.027 0.071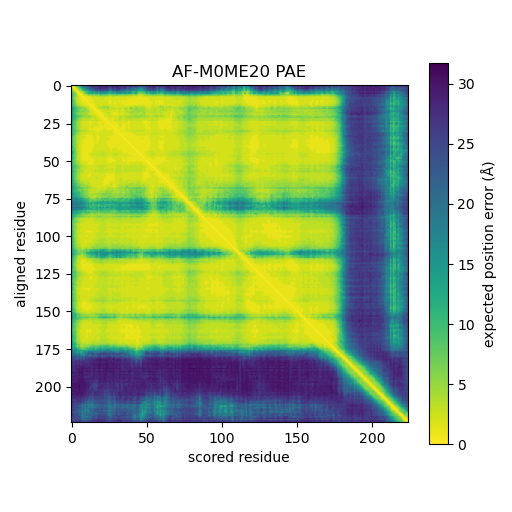 23.812 1.00 77.31 175 ASP A O 1
ATOM 1392 N N . THR A 1 176 ? -8.612 2.180 23.183 1.00 75.75 176 THR A N 1
ATOM 1393 C CA . THR A 1 176 ? -8.783 2.733 24.538 1.00 75.75 176 THR A CA 1
ATOM 1394 C C . THR A 1 176 ? -10.235 2.664 25.026 1.00 75.75 176 THR A C 1
ATOM 1396 O O . THR A 1 176 ? -10.471 2.357 26.199 1.00 75.75 176 THR A O 1
ATOM 1399 N N . GLY A 1 177 ? -11.214 2.865 24.136 1.00 57.97 177 GLY A N 1
ATOM 1400 C CA . GLY A 1 177 ? -12.640 2.717 24.434 1.00 57.97 177 GLY A CA 1
ATOM 1401 C C . GLY A 1 177 ? -13.063 1.282 24.774 1.00 57.97 177 GLY A C 1
ATOM 1402 O O . GLY A 1 177 ? -13.899 1.090 25.657 1.00 57.97 177 GLY A O 1
ATOM 1403 N N . VAL A 1 178 ? -12.464 0.273 24.130 1.00 58.34 178 VAL A N 1
ATOM 1404 C CA . VAL A 1 178 ? -12.692 -1.151 24.444 1.00 58.34 178 VAL A CA 1
ATOM 1405 C C . VAL A 1 178 ? -12.080 -1.520 25.799 1.00 58.34 178 VAL A C 1
ATOM 1407 O O . VAL A 1 178 ? -12.741 -2.164 26.616 1.00 58.34 178 VAL A O 1
ATOM 1410 N N . SER A 1 179 ? -10.858 -1.058 26.082 1.00 52.44 179 SER A N 1
ATOM 1411 C CA . SER A 1 179 ? -10.155 -1.336 27.345 1.00 52.44 179 SER A CA 1
ATOM 1412 C C . SER A 1 179 ? -10.924 -0.831 28.580 1.00 52.44 179 SER A C 1
ATOM 1414 O O . SER A 1 179 ? -11.085 -1.555 29.563 1.00 52.44 179 SER A O 1
ATOM 1416 N N . ALA A 1 180 ? -11.523 0.364 28.500 1.00 52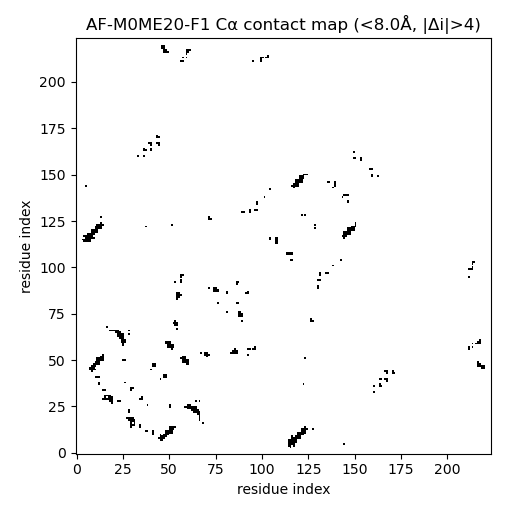.72 180 ALA A N 1
ATOM 1417 C CA . ALA A 1 180 ? -12.332 0.939 29.581 1.00 52.72 180 ALA A CA 1
ATOM 1418 C C . ALA A 1 180 ? -13.652 0.184 29.878 1.00 52.72 180 ALA A C 1
ATOM 1420 O O . ALA A 1 180 ? -14.325 0.490 30.864 1.00 52.72 180 ALA A O 1
ATOM 1421 N N . GLY A 1 181 ? -14.045 -0.783 29.040 1.00 45.19 181 GLY A N 1
ATOM 1422 C CA . GLY A 1 181 ? -15.266 -1.579 29.201 1.00 45.19 181 GLY A CA 1
ATOM 1423 C C . GLY A 1 181 ? -15.115 -2.868 30.019 1.00 45.19 181 GLY A C 1
ATOM 1424 O O . GLY A 1 181 ? -16.126 -3.521 30.277 1.00 45.19 181 GLY A O 1
ATOM 1425 N N . SER A 1 182 ? -13.895 -3.253 30.421 1.00 46.53 182 SER A N 1
ATOM 1426 C CA . SER A 1 182 ? -13.586 -4.608 30.916 1.00 46.53 182 SER A CA 1
ATOM 1427 C C . SER A 1 182 ? -12.927 -4.666 32.310 1.00 46.53 182 SER A C 1
ATOM 1429 O O . SER A 1 182 ? -12.012 -5.458 32.534 1.00 46.53 182 SER A O 1
ATOM 1431 N N . GLU A 1 183 ? -13.421 -3.897 33.286 1.00 45.25 183 GLU A N 1
ATOM 1432 C CA . GLU A 1 183 ? -13.014 -4.032 34.700 1.00 45.25 183 GLU A CA 1
ATOM 1433 C C . GLU A 1 183 ? -14.215 -4.194 35.652 1.00 45.25 183 GLU A C 1
ATOM 1435 O O . GLU A 1 183 ? -14.578 -3.269 36.380 1.00 45.25 183 GLU A O 1
ATOM 1440 N N . ALA A 1 184 ? -14.830 -5.387 35.666 1.00 39.22 184 ALA A N 1
ATOM 1441 C CA . ALA A 1 184 ? -15.732 -5.819 36.746 1.00 39.22 184 ALA A CA 1
ATOM 1442 C C . ALA A 1 184 ? -16.000 -7.346 36.793 1.00 39.22 184 ALA A C 1
ATOM 1444 O O . ALA A 1 184 ? -17.157 -7.757 36.752 1.00 39.22 184 ALA A O 1
ATOM 1445 N N . ASP A 1 185 ? -14.971 -8.188 36.954 1.00 36.41 185 ASP A N 1
ATOM 1446 C CA . ASP A 1 185 ? -15.123 -9.408 37.773 1.00 36.41 185 ASP A CA 1
ATOM 1447 C C . ASP A 1 185 ? -13.771 -9.851 38.354 1.00 36.41 185 ASP A C 1
ATOM 1449 O O . ASP A 1 185 ? -12.833 -10.163 37.623 1.00 36.41 185 ASP A O 1
ATOM 1453 N N . THR A 1 186 ? -13.639 -9.826 39.681 1.00 39.50 186 THR A N 1
ATOM 1454 C CA . THR A 1 186 ? -12.409 -10.228 40.382 1.00 39.50 186 THR A CA 1
ATOM 1455 C C . THR A 1 186 ? -12.597 -11.633 40.945 1.00 39.50 186 THR A C 1
ATOM 1457 O O . THR A 1 186 ? -13.355 -11.818 41.897 1.00 39.50 186 THR A O 1
ATOM 1460 N N . GLY A 1 187 ? -11.908 -12.619 40.365 1.00 32.66 187 GLY A N 1
ATOM 1461 C CA . GLY A 1 187 ? -11.985 -14.023 40.773 1.00 32.66 187 GLY A CA 1
ATOM 1462 C C . GLY A 1 187 ? -10.606 -14.660 40.934 1.00 32.66 187 GLY A C 1
ATOM 1463 O O . GLY A 1 187 ? -10.020 -15.120 39.959 1.00 32.66 187 GLY A O 1
ATOM 1464 N N . ASP A 1 188 ? -10.099 -14.697 42.168 1.00 35.69 188 ASP A N 1
ATOM 1465 C CA . ASP A 1 188 ? -8.841 -15.352 42.544 1.00 35.69 188 ASP A CA 1
ATOM 1466 C C . ASP A 1 188 ? -8.798 -16.857 42.203 1.00 35.69 188 ASP A C 1
ATOM 1468 O O . ASP A 1 188 ? -9.684 -17.608 42.618 1.00 35.69 188 ASP A O 1
ATOM 1472 N N . VAL A 1 189 ? -7.691 -17.328 41.608 1.00 39.19 189 VAL A N 1
ATOM 1473 C CA . VAL A 1 189 ? -7.145 -18.684 41.841 1.00 39.19 189 VAL A CA 1
ATOM 1474 C C . VAL A 1 189 ? -5.609 -18.630 41.891 1.00 39.19 189 VAL A C 1
ATOM 1476 O O . VAL A 1 189 ? -4.968 -17.919 41.120 1.00 39.19 189 VAL A O 1
ATOM 1479 N N . GLU A 1 190 ? -5.030 -19.376 42.833 1.00 31.91 190 GLU A N 1
ATOM 1480 C CA . GLU A 1 190 ? -3.604 -19.396 43.183 1.00 31.91 190 GLU A CA 1
ATOM 1481 C C . GLU A 1 190 ? -2.665 -20.019 42.126 1.00 31.91 190 GLU A C 1
ATOM 1483 O O . GLU A 1 190 ? -3.064 -20.793 41.257 1.00 31.91 190 GLU A O 1
ATOM 1488 N N . ALA A 1 191 ? -1.374 -19.699 42.257 1.00 33.38 191 ALA A N 1
ATOM 1489 C CA . ALA A 1 191 ? -0.291 -20.162 41.392 1.00 33.38 191 ALA A CA 1
ATOM 1490 C C . ALA A 1 191 ? 0.283 -21.538 41.787 1.00 33.38 191 ALA A C 1
ATOM 1492 O O . ALA A 1 191 ? 0.352 -21.872 42.969 1.00 33.38 191 ALA A O 1
ATOM 1493 N N . ASP A 1 192 ? 0.867 -22.248 40.814 1.00 30.28 192 ASP A N 1
ATOM 1494 C CA . ASP A 1 192 ? 1.898 -23.266 41.063 1.00 30.28 192 ASP A CA 1
ATOM 1495 C C . ASP A 1 192 ? 3.094 -23.098 40.102 1.00 30.28 192 ASP A C 1
ATOM 1497 O O . ASP A 1 192 ? 2.979 -22.493 39.034 1.00 30.28 192 ASP A O 1
ATOM 1501 N N . ARG A 1 193 ? 4.280 -23.558 40.517 1.00 34.06 193 ARG A N 1
ATOM 1502 C CA . ARG A 1 193 ? 5.584 -23.248 39.904 1.00 34.06 193 ARG A CA 1
ATOM 1503 C C . ARG A 1 193 ? 6.274 -24.489 39.336 1.00 34.06 193 ARG A C 1
ATOM 1505 O O . ARG A 1 193 ? 6.539 -25.435 40.071 1.00 34.06 193 ARG A O 1
ATOM 1512 N N . GLY A 1 194 ? 6.751 -24.406 38.091 1.00 27.16 194 GLY A N 1
ATOM 1513 C CA . GLY A 1 194 ? 7.644 -25.413 37.503 1.00 27.16 194 GLY A CA 1
ATOM 1514 C C . GLY A 1 194 ? 8.635 -24.844 36.481 1.00 27.16 194 GLY A C 1
ATOM 1515 O O . GLY A 1 194 ? 8.238 -24.224 35.504 1.00 27.16 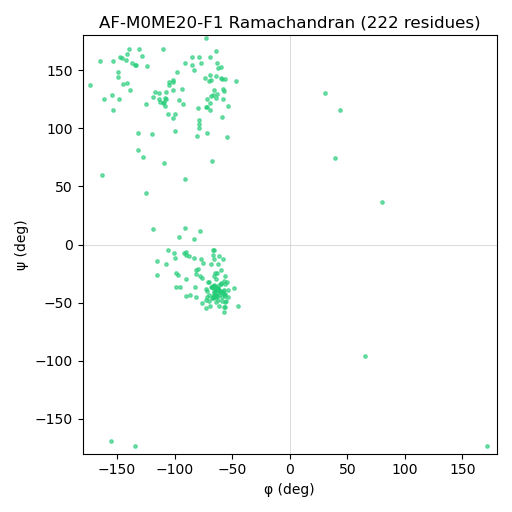194 GLY A O 1
ATOM 1516 N N . ALA A 1 195 ? 9.926 -25.098 36.692 1.00 26.98 195 ALA A N 1
ATOM 1517 C CA . ALA A 1 195 ? 11.025 -24.918 35.732 1.00 26.98 195 ALA A CA 1
ATOM 1518 C C . ALA A 1 195 ? 11.849 -26.228 35.728 1.00 26.98 195 ALA A C 1
ATOM 1520 O O . ALA A 1 195 ? 11.639 -27.066 36.604 1.00 26.98 195 ALA A O 1
ATOM 1521 N N . ILE A 1 196 ? 12.787 -26.539 34.831 1.00 27.97 196 ILE A N 1
ATOM 1522 C CA . ILE A 1 196 ? 13.688 -25.817 33.896 1.00 27.97 196 ILE A CA 1
ATOM 1523 C C . ILE A 1 196 ? 14.019 -26.840 32.747 1.00 27.97 196 ILE A C 1
ATOM 1525 O O . ILE A 1 196 ? 13.403 -27.910 32.790 1.00 27.97 196 ILE A O 1
ATOM 1529 N N . PRO A 1 197 ? 14.979 -26.682 31.788 1.00 33.72 197 PRO A N 1
ATOM 1530 C CA . PRO A 1 197 ? 15.908 -25.586 31.425 1.00 33.72 197 PRO A CA 1
ATOM 1531 C C . PRO A 1 197 ? 15.996 -25.268 29.894 1.00 33.72 197 PRO A C 1
ATOM 1533 O O . PRO A 1 197 ? 15.274 -25.830 29.078 1.00 33.72 197 PRO A O 1
ATOM 1536 N N . ASN A 1 198 ? 16.933 -24.382 29.514 1.00 30.86 198 ASN A N 1
ATOM 1537 C CA . ASN A 1 198 ? 17.452 -24.195 28.141 1.00 30.86 198 ASN A CA 1
ATOM 1538 C C . ASN A 1 198 ? 18.465 -25.289 27.739 1.00 30.86 198 ASN A C 1
ATOM 1540 O O . ASN A 1 198 ? 19.189 -25.743 28.621 1.00 30.86 198 ASN A O 1
ATOM 1544 N N . GLU A 1 199 ? 18.646 -25.544 26.431 1.00 27.94 199 GLU A N 1
ATOM 1545 C CA . GLU A 1 199 ? 19.963 -25.859 25.823 1.00 27.94 199 GLU A CA 1
ATOM 1546 C C . GLU A 1 199 ? 19.991 -25.671 24.276 1.00 27.94 199 GLU A C 1
ATOM 1548 O O . GLU A 1 199 ? 19.158 -26.202 23.550 1.00 27.94 199 GLU A O 1
ATOM 1553 N N . ASP A 1 200 ? 20.959 -24.864 23.822 1.00 26.09 200 ASP A N 1
ATOM 1554 C CA . ASP A 1 200 ? 21.744 -24.836 22.567 1.00 26.09 200 ASP A CA 1
ATOM 1555 C C . ASP A 1 200 ? 21.179 -25.043 21.129 1.00 26.09 200 ASP A C 1
ATOM 1557 O O . ASP A 1 200 ? 20.834 -26.129 20.676 1.00 26.09 200 ASP A O 1
ATOM 1561 N N . ALA A 1 201 ? 21.303 -23.953 20.353 1.00 27.67 201 ALA A N 1
ATOM 1562 C CA . ALA A 1 201 ? 21.961 -23.803 19.037 1.00 27.67 201 ALA A CA 1
ATOM 1563 C C . ALA A 1 201 ? 22.041 -24.962 18.003 1.00 27.67 201 ALA A C 1
ATOM 1565 O O . ALA A 1 201 ? 22.701 -25.970 18.235 1.00 27.67 201 ALA A O 1
ATOM 1566 N N . ASN A 1 202 ? 21.664 -24.667 16.743 1.00 24.70 202 ASN A N 1
ATOM 1567 C CA . ASN A 1 202 ? 22.635 -24.462 15.640 1.00 24.70 202 ASN A CA 1
ATOM 1568 C C . ASN A 1 202 ? 21.990 -23.777 14.406 1.00 24.70 202 ASN A C 1
ATOM 1570 O O . ASN A 1 202 ? 20.779 -23.832 14.214 1.00 24.70 202 ASN A O 1
ATOM 1574 N N . ALA A 1 203 ? 22.806 -23.146 13.557 1.00 27.50 203 ALA A N 1
ATOM 1575 C CA . ALA A 1 203 ? 22.400 -22.491 12.313 1.00 27.50 203 ALA A CA 1
ATOM 1576 C C . ALA A 1 203 ? 22.304 -23.456 11.116 1.00 27.50 203 ALA A C 1
ATOM 1578 O O . ALA A 1 203 ? 22.969 -24.491 11.082 1.00 27.50 203 ALA A O 1
ATOM 1579 N N . THR A 1 204 ? 21.585 -23.044 10.068 1.00 27.55 204 THR A N 1
ATOM 1580 C CA . THR A 1 204 ? 21.959 -23.301 8.664 1.00 27.55 204 THR A CA 1
ATOM 1581 C C . THR A 1 204 ? 21.347 -22.223 7.772 1.00 27.55 204 THR A C 1
ATOM 1583 O O . THR A 1 204 ? 20.157 -21.932 7.846 1.00 27.55 204 THR A O 1
ATOM 1586 N N . GLU A 1 205 ? 22.189 -21.619 6.939 1.00 30.98 205 GLU A N 1
ATOM 1587 C CA . GLU A 1 205 ? 21.794 -20.700 5.877 1.00 30.98 205 GLU A CA 1
ATOM 1588 C C . GLU A 1 205 ? 21.081 -21.466 4.757 1.00 30.98 205 GLU A C 1
ATOM 1590 O O . GLU A 1 205 ? 21.550 -22.523 4.335 1.00 30.98 205 GLU A O 1
ATOM 1595 N N . ASN A 1 206 ? 20.027 -20.891 4.179 1.00 30.16 206 ASN A N 1
ATOM 1596 C CA . ASN A 1 206 ? 19.733 -21.150 2.775 1.00 30.16 206 ASN A CA 1
ATOM 1597 C C . ASN A 1 206 ? 19.314 -19.851 2.086 1.00 30.16 206 ASN A C 1
ATOM 1599 O O . ASN A 1 206 ? 18.524 -19.080 2.626 1.00 30.16 206 ASN A O 1
ATOM 1603 N N . SER A 1 207 ? 19.901 -19.592 0.920 1.00 31.50 207 SER A N 1
ATOM 1604 C CA . SER A 1 207 ? 19.746 -18.340 0.180 1.00 31.50 207 SER A CA 1
ATOM 1605 C C . SER A 1 207 ? 18.985 -18.571 -1.117 1.00 31.50 207 SER A C 1
ATOM 1607 O O . SER A 1 207 ? 19.436 -19.313 -1.985 1.00 31.50 207 SER A O 1
ATOM 1609 N N . GLY A 1 208 ? 17.875 -17.861 -1.268 1.00 26.45 208 GLY A N 1
ATOM 1610 C CA . GLY A 1 208 ? 17.113 -17.705 -2.502 1.00 26.45 208 GLY A CA 1
ATOM 1611 C C . GLY A 1 208 ? 16.010 -16.677 -2.243 1.00 26.45 208 GLY A C 1
ATOM 1612 O O . GLY A 1 208 ? 15.449 -16.700 -1.145 1.00 26.45 208 GLY A O 1
ATOM 1613 N N . PRO A 1 209 ? 15.728 -15.735 -3.160 1.00 32.78 209 PRO A N 1
ATOM 1614 C CA . PRO A 1 209 ? 14.581 -14.852 -2.991 1.00 32.78 209 PRO A CA 1
ATOM 1615 C C . PRO A 1 209 ? 13.303 -15.699 -3.019 1.00 32.78 209 PRO A C 1
ATOM 1617 O O . PRO A 1 209 ? 13.135 -16.546 -3.898 1.00 32.78 209 PRO A O 1
ATOM 1620 N N . ALA A 1 210 ? 12.439 -15.502 -2.024 1.00 33.47 210 ALA A N 1
ATOM 1621 C CA . ALA A 1 210 ? 11.102 -16.077 -2.040 1.00 33.47 210 ALA A CA 1
ATOM 1622 C C . ALA A 1 210 ? 10.309 -15.468 -3.205 1.00 33.47 210 ALA A C 1
ATOM 1624 O O . ALA A 1 210 ? 10.505 -14.298 -3.531 1.00 33.47 210 ALA A O 1
ATOM 1625 N N . GLN A 1 211 ? 9.442 -16.272 -3.819 1.00 27.45 211 GLN A N 1
ATOM 1626 C CA . GLN A 1 211 ? 8.479 -15.792 -4.814 1.00 27.45 211 GLN A CA 1
ATOM 1627 C C . GLN A 1 211 ? 7.484 -14.824 -4.155 1.00 27.45 211 GLN A C 1
ATOM 1629 O O . GLN A 1 211 ? 7.419 -14.769 -2.925 1.00 27.45 211 GLN A O 1
ATOM 1634 N N . ALA A 1 212 ? 6.718 -14.089 -4.966 1.00 34.16 212 ALA A N 1
ATOM 1635 C CA . ALA A 1 212 ? 5.669 -13.177 -4.519 1.00 34.16 212 ALA A CA 1
ATOM 1636 C C . ALA A 1 212 ? 4.649 -13.881 -3.599 1.00 34.16 212 ALA A C 1
ATOM 1638 O O . ALA A 1 212 ? 3.677 -14.481 -4.048 1.00 34.16 212 ALA A O 1
ATOM 1639 N N . ASP A 1 213 ? 4.899 -13.817 -2.291 1.00 36.50 213 ASP A N 1
ATOM 1640 C CA . ASP A 1 213 ? 4.092 -14.453 -1.257 1.00 36.50 213 ASP A CA 1
ATOM 1641 C C . ASP A 1 213 ? 3.538 -13.387 -0.309 1.00 36.50 213 ASP A C 1
ATOM 1643 O O . ASP A 1 213 ? 4.171 -12.984 0.674 1.00 36.50 213 ASP A O 1
ATOM 1647 N N . LEU A 1 214 ? 2.308 -12.944 -0.589 1.00 47.84 214 LEU A N 1
ATOM 1648 C CA . LEU A 1 214 ? 1.522 -12.175 0.378 1.00 47.84 214 LEU A CA 1
ATOM 1649 C C . LEU A 1 214 ? 1.135 -13.006 1.620 1.00 47.84 214 LEU A C 1
ATOM 1651 O O . LEU A 1 214 ? 0.663 -12.438 2.600 1.00 47.84 214 LEU A O 1
ATOM 1655 N N . GLY A 1 215 ? 1.430 -14.310 1.675 1.00 36.00 215 GLY A N 1
ATOM 1656 C CA . GLY A 1 215 ? 1.463 -15.090 2.919 1.00 36.00 215 GLY A CA 1
ATOM 1657 C C . GLY A 1 215 ? 2.449 -14.551 3.967 1.00 36.00 215 GLY A C 1
ATOM 1658 O O . GLY A 1 215 ? 2.358 -14.911 5.139 1.00 36.00 215 GLY A O 1
ATOM 1659 N N . GLY A 1 216 ? 3.337 -13.624 3.584 1.00 31.34 216 GLY A N 1
ATOM 1660 C CA . GLY A 1 216 ? 4.182 -12.834 4.480 1.00 31.34 216 GLY A CA 1
ATOM 1661 C C . GLY A 1 216 ? 3.499 -11.659 5.199 1.00 31.34 216 GLY A C 1
ATOM 1662 O O . GLY A 1 216 ? 4.212 -10.836 5.782 1.00 31.34 216 GLY A O 1
ATOM 1663 N N . PHE A 1 217 ? 2.165 -11.528 5.182 1.00 41.78 217 PHE A N 1
ATOM 1664 C CA . PHE A 1 217 ? 1.480 -10.585 6.073 1.00 41.78 217 PHE A CA 1
ATOM 1665 C C . PHE A 1 217 ? 1.791 -10.931 7.533 1.00 41.78 217 PHE A C 1
ATOM 1667 O O . PHE A 1 217 ? 1.353 -11.946 8.070 1.00 41.78 217 PHE A O 1
ATOM 1674 N N . ALA A 1 218 ? 2.585 -10.075 8.176 1.00 38.34 218 ALA A N 1
ATOM 1675 C CA . ALA A 1 218 ? 2.959 -10.244 9.567 1.00 38.34 218 ALA A CA 1
ATOM 1676 C C . ALA A 1 218 ? 1.746 -9.952 10.458 1.00 38.34 218 ALA A C 1
ATOM 1678 O O . ALA A 1 218 ? 1.496 -8.795 10.793 1.00 38.34 218 ALA A O 1
ATOM 1679 N N . ASN A 1 219 ? 1.024 -11.006 10.843 1.00 36.78 219 ASN A N 1
ATOM 1680 C CA . ASN A 1 219 ? 0.029 -10.950 11.907 1.00 36.78 219 ASN A CA 1
ATOM 1681 C C . ASN A 1 219 ? 0.597 -10.225 13.138 1.00 36.78 219 ASN A C 1
ATOM 1683 O O . ASN A 1 219 ? 1.735 -10.478 13.552 1.00 36.78 219 ASN A O 1
ATOM 1687 N N . ARG A 1 220 ? -0.239 -9.408 13.790 1.00 33.81 220 ARG A N 1
ATOM 1688 C CA . ARG A 1 220 ? -0.058 -9.025 15.198 1.00 33.81 220 ARG A CA 1
ATOM 1689 C C . ARG A 1 220 ? -0.275 -10.257 16.089 1.00 33.81 220 ARG A C 1
ATOM 1691 O O . ARG A 1 220 ? -1.298 -10.378 16.755 1.00 33.81 220 ARG A O 1
ATOM 1698 N N . ASP A 1 221 ? 0.665 -11.199 16.076 1.00 35.38 221 ASP A N 1
ATOM 1699 C CA . ASP A 1 221 ? 0.550 -12.407 16.889 1.00 35.38 221 ASP A CA 1
ATOM 1700 C C . ASP A 1 221 ? 0.929 -12.130 18.354 1.00 35.38 221 ASP A C 1
ATOM 1702 O O . ASP A 1 221 ? 2.100 -12.023 18.718 1.00 35.38 221 ASP A O 1
ATOM 1706 N N . SER A 1 222 ? -0.111 -11.973 19.173 1.00 39.75 222 SER A N 1
ATOM 1707 C CA . SER A 1 222 ? -0.240 -12.561 20.512 1.00 39.75 222 SER A CA 1
ATOM 1708 C C . SER A 1 222 ? 1.026 -12.594 21.388 1.00 39.75 222 SER A C 1
ATOM 1710 O O . SER A 1 222 ? 1.603 -13.652 21.645 1.00 39.75 222 SER A O 1
ATOM 1712 N N . GLY A 1 223 ? 1.424 -11.437 21.925 1.00 28.97 223 GLY A N 1
ATOM 1713 C CA . GLY A 1 223 ? 2.360 -11.371 23.052 1.00 28.97 223 GLY A CA 1
ATOM 1714 C C . GLY A 1 223 ? 1.646 -11.637 24.382 1.00 28.97 223 GLY A C 1
ATOM 1715 O O . GLY A 1 223 ? 0.760 -10.868 24.751 1.00 28.97 223 GLY A O 1
ATOM 1716 N N . ALA A 1 224 ? 2.036 -12.713 25.073 1.00 29.84 224 ALA A N 1
ATOM 1717 C CA . ALA A 1 224 ? 1.600 -13.057 26.434 1.00 29.84 224 ALA A CA 1
ATOM 1718 C C . ALA A 1 224 ? 2.402 -12.325 27.530 1.00 29.84 224 ALA A C 1
ATOM 1720 O O . ALA A 1 224 ? 3.540 -11.887 27.236 1.00 29.84 224 ALA A O 1
#

Secondary structure (DSSP, 8-state):
-PPP---EEEEEEEPPSSB-SS-EEHHHHB--HHHHHHHHHHHHH-SEEEEEETTTEEE-TT-EEPP----GGGPSP-HHHHTT-S-SSHHHHHHHHHHHHHHHHHHHTT-TTSPPEEEEEEES-HHHHTTTHHHHHHHHHHHT-EEE-TTTT-SSHHHHHHHHHHHHHHHHHHHHHHHTT---------------------------PPPS-GGG--------

Solvent-accessible surface area (backbone atoms only — not comparable to full-atom values): 13480 Å² total; per-residue (Å²): 131,83,79,76,76,51,65,33,30,38,24,40,33,42,62,60,84,51,58,42,98,54,73,33,34,46,69,69,28,40,68,42,69,68,49,47,49,54,47,51,28,29,71,66,59,22,62,24,38,33,34,39,32,65,43,63,40,62,39,31,43,75,43,76,39,66,68,78,91,69,51,68,83,54,50,66,49,53,80,83,52,38,84,74,35,80,45,71,40,65,64,60,36,31,52,53,48,49,53,36,52,54,52,48,44,55,62,26,70,69,39,96,90,44,60,29,55,22,33,38,39,45,58,47,58,63,83,65,40,68,76,35,44,72,61,52,52,49,52,20,69,74,75,67,32,45,78,43,61,74,58,77,87,39,93,44,74,67,51,48,51,49,54,41,48,55,51,36,54,60,38,54,56,48,56,54,56,54,60,76,72,71,85,86,83,92,78,92,80,87,87,88,89,87,86,86,86,90,86,84,88,84,88,83,90,83,91,74,87,78,72,95,54,63,85,46,46,65,62,83,73,82,84,129

Foldseek 3Di:
DDDQPQDAEEEEAEAAQAADQFFFFRLRGHDDPLSVLSSLLRVQQHLFYWYCDPAALTHQRRDRDHDDHDDLVCPCPDPVVVVRGPDNGVLRSLVLNLVQVLVVQVVQVVDPPHRHHAEYEYNHDCSNCVNNVVSVVVSCVVSVHYYHDPCVPPPDSVVVSVVSVVSNVVSVCVVVVVVVVDPDDDDDDDDDDDDDDDDDDDDDDDDDDDHSHPVSGDGPDDDD

pLDDT: mean 78.96, std 24.61, range [24.7, 98.5]

Nearest PDB structures (foldseek):
  2e2o-assembly1_A  TM=5.297E-01  e=1.913E+00  Sulfurisphaera tokodaii
  8hzy-assembly2_B  TM=6.430E-01  e=4.694E+00  Homo sapiens
  8ipa-assembly1_bl  TM=3.145E-01  e=4.402E+00  Triticum aestivum

Organism: NCBI:txid1227455

Sequence (224 aa):
MSQTERTETTVLVGCGAEKQNSPTPARDLYTSSYFQKKREYAETVGDSWAILSALYGSLAPQSRTRPYDVTISDYPLDVDERDRAEYATVEEWAESILEGVENRVHNLDRWDDRDPLGRIVILAGQKYVEPLREGLDALADEHGFEVVYPFDDTSGIGDQIGWLTEGIEAAEDRDTGVSAGSEADTGDVEADRGAIPNEDANATENSGPAQADLGGFANRDSGA

Radius of gyration: 20.46 Å; Cα contacts (8 Å, |Δi|>4): 299; chains: 1; bounding box: 50×44×64 Å